Protein AF-A0A2E5ER77-F1 (afdb_monomer_lite)

pLDDT: mean 86.78, std 16.39, range [33.0, 98.88]

Foldseek 3Di:
DDDDDPDDPPPPPPPPDFDDLQNLLVLLQVQLVVLVVQQFFEDPDFDDFDPQPTDDHSPYAFFLSSNQRSCCRSPVDRLLVQLQVVCQVVVVQQDCVPVDPHGDSRPQSRALSSVVSSQVVLVFFDDDDPDQVVAHRQKKWWFQDPPRGIHIWTFHPDADPVRHTWTWGDDGGTTDTGDCPPVGGIDTIGGDGPDSPPCPPPPQWPFDKDFQPPDPLVSALLSVCCVPVVGSVCSVQQCVQCCVPPVDRVDGDGGDMTTDTD

Radius of gyration: 23.46 Å; chains: 1; bounding box: 65×62×74 Å

Sequence (262 aa):
MHHTQSVCLCLLLLFSTRMSAVDVGQKIVDAAKTQIGKTTSYDSSYRSLSYPNGDPPIEVGVCTDVVVRALRKGMSIDLQKQVHEDMKQNFSVYPPNWGLSRPDKNIDHRRVPNLKAYFERKGYRLNINTNVASFLPGDIVTCTVARKLPHIMIVSDRKTDKGVPLIIHNIGFGTEEEDRLYWFPLTGHYRLSDTPERVAPPSNNAVRIYQVGSRNDGGTLSGIAKLFYGKSSQWRRIHEANRDLIPNPDVIRKGMTLTIPD

Secondary structure (DSSP, 8-state):
-----------------PPPHHHHHHHHHHHHHTTTTT--EE--------TTT----TTEE-HHHHHHHHHHHHH---HHHHHHHHHHHHGGGS--TT--SS--TTTGGG-HHHHHHHHHHTT-EE---S-GGG--TT-EEEEEEGGGEEEEEEEEEEE-TTSPEEEEEESSSSEEEES-TTTS-EEEEE---SS-----S--S---EEEETTSSSSTTSHHHHHHHHHS-GGGHHHHHHHTTTT-SSTT---TT-EEEE--

Structure (mmCIF, N/CA/C/O backbone):
data_AF-A0A2E5ER77-F1
#
_entry.id   AF-A0A2E5ER77-F1
#
loop_
_atom_site.group_PDB
_atom_site.id
_atom_site.type_symbol
_atom_site.label_atom_id
_atom_site.label_alt_id
_atom_site.label_comp_id
_atom_site.label_asym_id
_atom_site.label_entity_id
_atom_site.label_seq_id
_atom_site.pdbx_PDB_ins_code
_atom_site.Cartn_x
_atom_site.Cartn_y
_atom_site.Cartn_z
_atom_site.occupancy
_atom_site.B_iso_or_equiv
_atom_site.auth_seq_id
_atom_site.auth_comp_id
_atom_site.auth_asym_id
_atom_site.auth_atom_id
_atom_site.pdbx_PDB_model_num
ATOM 1 N N . MET A 1 1 ? 21.829 -44.571 53.881 1.00 42.09 1 MET A N 1
ATOM 2 C CA . MET A 1 1 ? 21.702 -43.112 53.676 1.00 42.09 1 MET A CA 1
ATOM 3 C C . MET A 1 1 ? 21.416 -42.885 52.197 1.00 42.09 1 MET A C 1
ATOM 5 O O . MET A 1 1 ? 22.342 -42.912 51.403 1.00 42.09 1 MET A O 1
ATOM 9 N N . HIS A 1 2 ? 20.143 -42.785 51.808 1.00 40.19 2 HIS A N 1
ATOM 10 C CA . HIS A 1 2 ? 19.744 -42.540 50.418 1.00 40.19 2 HIS A CA 1
ATOM 11 C C . HIS A 1 2 ? 19.219 -41.108 50.310 1.00 40.19 2 HIS A C 1
ATOM 13 O O . HIS A 1 2 ? 18.188 -40.781 50.891 1.00 40.19 2 HIS A O 1
ATOM 19 N N . HIS A 1 3 ? 19.963 -40.247 49.615 1.00 46.97 3 HIS A N 1
ATOM 20 C CA . HIS A 1 3 ? 19.535 -38.892 49.283 1.00 46.97 3 HIS A CA 1
ATOM 21 C C . HIS A 1 3 ? 18.638 -38.930 48.044 1.00 46.97 3 HIS A C 1
ATOM 23 O O . HIS A 1 3 ? 19.114 -39.126 46.929 1.00 46.97 3 HIS A O 1
ATOM 29 N N . THR A 1 4 ? 17.340 -38.715 48.231 1.00 53.19 4 THR A N 1
ATOM 30 C CA . THR A 1 4 ? 16.411 -38.358 47.155 1.00 53.19 4 THR A CA 1
ATOM 31 C C . THR A 1 4 ? 16.559 -36.869 46.853 1.00 53.19 4 THR A C 1
ATOM 33 O O . THR A 1 4 ? 16.156 -36.028 47.655 1.00 53.19 4 THR A O 1
ATOM 36 N N . GLN A 1 5 ? 17.164 -36.531 45.713 1.00 48.81 5 GLN A N 1
ATOM 37 C CA . GLN A 1 5 ? 17.156 -35.166 45.188 1.00 48.81 5 GLN A CA 1
ATOM 38 C C . GLN A 1 5 ? 15.791 -34.887 44.544 1.00 48.81 5 GLN A C 1
ATOM 40 O O . GLN A 1 5 ? 15.464 -35.449 43.501 1.00 48.81 5 GLN A O 1
ATOM 45 N N . SER A 1 6 ? 14.992 -34.020 45.167 1.00 52.44 6 SER A N 1
ATOM 46 C CA . SER A 1 6 ? 13.810 -33.429 44.533 1.00 52.44 6 SER A CA 1
ATOM 47 C C . SER A 1 6 ? 14.258 -32.433 43.467 1.00 52.44 6 SER A C 1
ATOM 49 O O . SER A 1 6 ? 14.686 -31.324 43.781 1.00 52.44 6 SER A O 1
ATOM 51 N N . VAL A 1 7 ? 14.148 -32.821 42.198 1.00 52.47 7 VAL A N 1
ATOM 52 C CA . VAL A 1 7 ? 14.255 -31.898 41.065 1.00 52.47 7 VAL A CA 1
ATOM 53 C C . VAL A 1 7 ? 12.960 -31.088 41.008 1.00 52.47 7 VAL A C 1
ATOM 55 O O . VAL A 1 7 ? 11.911 -31.589 40.608 1.00 52.47 7 VAL A O 1
ATOM 58 N N . CYS A 1 8 ? 13.023 -29.835 41.457 1.00 51.34 8 CYS A N 1
ATOM 59 C CA . CYS A 1 8 ? 11.932 -28.877 41.323 1.00 51.34 8 CYS A CA 1
ATOM 60 C C . CYS A 1 8 ? 11.862 -28.420 39.858 1.00 51.34 8 CYS A C 1
ATOM 62 O O . CYS A 1 8 ? 12.683 -27.625 39.398 1.00 51.34 8 CYS A O 1
ATOM 64 N N . LEU A 1 9 ? 10.917 -28.978 39.101 1.00 48.62 9 LEU A N 1
ATOM 65 C CA . LEU A 1 9 ? 10.649 -28.600 37.718 1.00 48.62 9 LEU A CA 1
ATOM 66 C C . LEU A 1 9 ? 9.905 -27.253 37.704 1.00 48.62 9 LEU A C 1
ATOM 68 O O . LEU A 1 9 ? 8.679 -27.208 37.779 1.00 48.62 9 LEU A O 1
ATOM 72 N N . CYS A 1 10 ? 10.642 -26.144 37.625 1.00 50.41 10 CYS A N 1
ATOM 73 C CA . CYS A 1 10 ? 10.062 -24.830 37.347 1.00 50.41 10 CYS A CA 1
ATOM 74 C C . CYS A 1 10 ? 9.488 -24.815 35.920 1.00 50.41 10 CYS A C 1
ATOM 76 O O . CYS A 1 10 ? 10.226 -24.654 34.947 1.00 50.41 10 CYS A O 1
ATOM 78 N N . LEU A 1 11 ? 8.165 -24.963 35.786 1.00 50.78 11 LEU A N 1
ATOM 79 C CA . LEU A 1 11 ? 7.448 -24.636 34.553 1.00 50.78 11 LEU A CA 1
ATOM 80 C C . LEU A 1 11 ? 7.545 -23.120 34.307 1.00 50.78 11 LEU A C 1
ATOM 82 O O . LEU A 1 11 ? 6.807 -22.329 34.892 1.00 50.78 11 LEU A O 1
ATOM 86 N N . LEU A 1 12 ? 8.451 -22.709 33.421 1.00 52.12 12 LEU A N 1
ATOM 87 C CA . LEU A 1 12 ? 8.444 -21.376 32.823 1.00 52.12 12 LEU A CA 1
ATOM 88 C C . LEU A 1 12 ? 7.257 -21.286 31.853 1.00 52.12 12 LEU A C 1
ATOM 90 O O . LEU A 1 12 ? 7.345 -21.693 30.696 1.00 52.12 12 LEU A O 1
ATOM 94 N N . LEU A 1 13 ? 6.129 -20.761 32.334 1.00 52.31 13 LEU A N 1
ATOM 95 C CA . LEU A 1 13 ? 5.027 -20.319 31.483 1.00 52.31 13 LEU A CA 1
ATOM 96 C C . LEU A 1 13 ? 5.506 -19.110 30.667 1.00 52.31 13 LEU A C 1
ATOM 98 O O . LEU A 1 13 ? 5.494 -17.976 31.143 1.00 52.31 13 LEU A O 1
ATOM 102 N N . LEU A 1 14 ? 5.951 -19.354 29.433 1.00 51.41 14 LEU A N 1
ATOM 103 C CA . LEU A 1 14 ? 6.178 -18.304 28.443 1.00 51.41 14 LEU A CA 1
ATOM 104 C C . LEU A 1 14 ? 4.822 -17.674 28.094 1.00 51.41 14 LEU A C 1
ATOM 106 O O . LEU A 1 14 ? 4.101 -18.158 27.222 1.00 51.41 14 LEU A O 1
ATOM 110 N N . PHE A 1 15 ? 4.464 -16.590 28.784 1.00 51.81 15 PHE A N 1
ATOM 111 C CA . PHE A 1 15 ? 3.384 -15.707 28.356 1.00 51.81 15 PHE A CA 1
ATOM 112 C C . PHE A 1 15 ? 3.797 -15.055 27.032 1.00 51.81 15 PHE A C 1
ATOM 114 O O . PHE A 1 15 ? 4.504 -14.052 27.005 1.00 51.81 15 PHE A O 1
ATOM 121 N N . SER A 1 16 ? 3.381 -15.650 25.914 1.00 57.69 16 SER A N 1
ATOM 122 C CA . SER A 1 16 ? 3.476 -15.011 24.604 1.00 57.69 16 SER A CA 1
ATOM 123 C C . SER A 1 16 ? 2.441 -13.887 24.559 1.00 57.69 16 SER A C 1
ATOM 125 O O . SER A 1 16 ? 1.250 -14.125 24.347 1.00 57.69 16 SER A O 1
ATOM 127 N N . THR A 1 17 ? 2.875 -12.657 24.832 1.00 58.84 17 THR A N 1
ATOM 128 C CA . THR A 1 17 ? 2.038 -11.470 24.669 1.00 58.84 17 THR A CA 1
ATOM 129 C C . THR A 1 17 ? 1.765 -11.277 23.181 1.00 58.84 17 THR A C 1
ATOM 131 O O . THR A 1 17 ? 2.660 -10.977 22.391 1.00 58.84 17 THR A O 1
ATOM 134 N N . ARG A 1 18 ? 0.511 -11.495 22.769 1.00 61.53 18 ARG A N 1
ATOM 135 C CA . ARG A 1 18 ? 0.078 -11.143 21.416 1.00 61.53 18 ARG A CA 1
ATOM 136 C C . ARG A 1 18 ? 0.040 -9.625 21.307 1.00 61.53 18 ARG A C 1
ATOM 138 O O . ARG A 1 18 ? -0.628 -8.965 22.096 1.00 61.53 18 ARG A O 1
ATOM 145 N N . MET A 1 19 ? 0.761 -9.104 20.326 1.00 62.72 19 MET A N 1
ATOM 146 C CA . MET A 1 19 ? 0.739 -7.694 19.964 1.00 62.72 19 MET A CA 1
ATOM 147 C C . MET A 1 19 ? -0.672 -7.312 19.501 1.00 62.72 19 MET A C 1
ATOM 149 O O . MET A 1 19 ? -1.285 -8.054 18.724 1.00 62.72 19 MET A O 1
ATOM 153 N N . SER A 1 20 ? -1.210 -6.187 19.974 1.00 72.44 20 SER A N 1
ATOM 154 C CA . SER A 1 20 ? -2.518 -5.731 19.502 1.00 72.44 20 SER A CA 1
ATOM 155 C C . SER A 1 20 ? -2.414 -5.189 18.070 1.00 72.44 20 SER A C 1
ATOM 157 O O . SER A 1 20 ? -1.343 -4.789 17.613 1.00 72.44 20 SER A O 1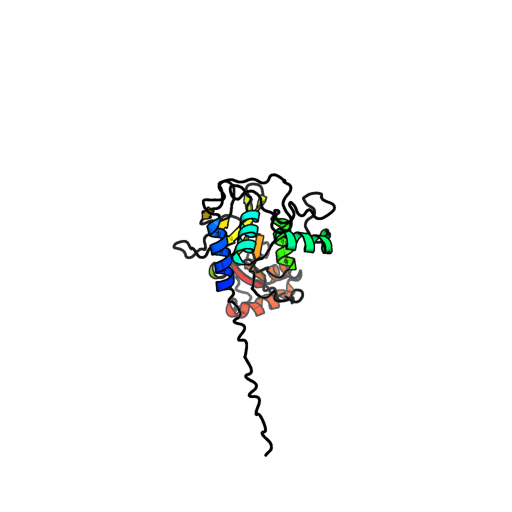
ATOM 159 N N . ALA A 1 21 ? -3.535 -5.134 17.342 1.00 68.12 21 ALA A N 1
ATOM 160 C CA . ALA A 1 21 ? -3.560 -4.543 16.000 1.00 68.12 21 ALA A CA 1
ATOM 161 C C . ALA A 1 21 ? -3.134 -3.061 15.995 1.00 68.12 21 ALA A C 1
ATOM 163 O O . ALA A 1 21 ? -2.583 -2.585 15.006 1.00 68.12 21 ALA A O 1
ATOM 164 N N . VAL A 1 22 ? -3.355 -2.347 17.106 1.00 73.44 22 VAL A N 1
ATOM 165 C CA . VAL A 1 22 ? -2.922 -0.953 17.281 1.00 73.44 22 VAL A CA 1
ATOM 166 C C . VAL A 1 22 ? -1.398 -0.873 17.365 1.00 73.44 22 VAL A C 1
ATOM 168 O O . VAL A 1 22 ? -0.794 -0.044 16.691 1.00 73.44 22 VAL A O 1
ATOM 171 N N . ASP A 1 23 ? -0.770 -1.779 18.113 1.00 83.31 23 ASP A N 1
ATOM 172 C CA . ASP A 1 23 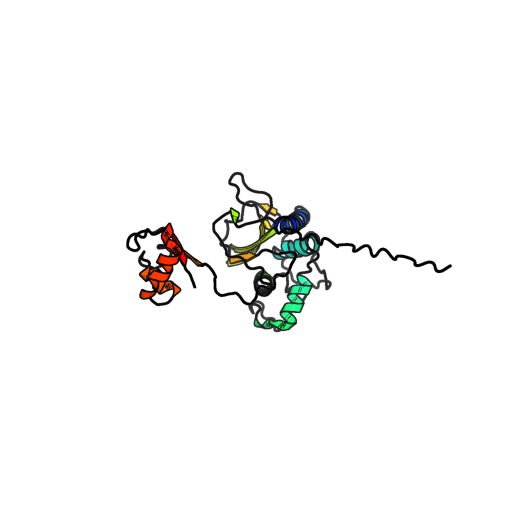? 0.688 -1.807 18.266 1.00 83.31 23 ASP A CA 1
ATOM 173 C C . ASP A 1 23 ? 1.395 -2.212 16.958 1.00 83.31 23 ASP A C 1
ATOM 175 O O . ASP A 1 23 ? 2.446 -1.669 16.613 1.00 83.31 23 ASP A O 1
ATOM 179 N N . VAL A 1 24 ? 0.803 -3.139 16.193 1.00 88.06 24 VAL A N 1
ATOM 180 C CA . VAL A 1 24 ? 1.250 -3.488 14.831 1.00 88.06 24 VAL A CA 1
ATOM 181 C C . VAL A 1 24 ? 1.160 -2.279 13.907 1.00 88.06 24 VAL A C 1
ATOM 183 O O . VAL A 1 24 ? 2.130 -1.928 13.232 1.00 88.06 24 VAL A O 1
ATOM 186 N N . GLY A 1 25 ? 0.001 -1.623 13.904 1.00 94.00 25 GLY A N 1
ATOM 187 C CA . GLY A 1 25 ? -0.256 -0.442 13.096 1.00 94.00 25 GLY A CA 1
ATOM 188 C C . GLY A 1 25 ? 0.742 0.681 13.363 1.00 94.00 25 GLY A C 1
ATOM 189 O O . GLY A 1 25 ? 1.305 1.250 12.425 1.00 94.00 25 GLY A O 1
ATOM 190 N N . GLN A 1 26 ? 1.043 0.939 14.637 1.00 96.06 26 GLN A N 1
ATOM 191 C CA . GLN A 1 26 ? 1.976 1.992 15.027 1.00 96.06 26 GLN A CA 1
ATOM 192 C C . GLN A 1 26 ? 3.389 1.751 14.480 1.00 96.06 26 GLN A C 1
ATOM 194 O O . GLN A 1 26 ? 3.992 2.670 13.930 1.00 96.06 26 GLN A O 1
ATOM 199 N N . LYS A 1 27 ? 3.898 0.510 14.515 1.00 96.62 27 LYS A N 1
ATOM 200 C CA . LYS A 1 27 ? 5.214 0.181 13.933 1.00 96.62 27 LYS A CA 1
ATOM 201 C C . LYS A 1 27 ? 5.287 0.497 12.440 1.00 96.62 27 LYS A C 1
ATOM 203 O O . LYS A 1 27 ? 6.321 0.962 11.956 1.00 96.62 27 LYS A O 1
ATOM 208 N N . ILE A 1 28 ? 4.203 0.237 11.705 1.00 98.25 28 ILE A N 1
ATOM 209 C CA . ILE A 1 28 ? 4.108 0.535 10.271 1.00 98.25 28 ILE A CA 1
ATOM 210 C C . ILE A 1 28 ? 4.141 2.051 10.053 1.00 98.25 28 ILE A C 1
ATOM 212 O O . ILE A 1 28 ? 4.900 2.525 9.206 1.00 98.25 28 ILE A O 1
ATOM 216 N N . VAL A 1 29 ? 3.364 2.810 10.830 1.00 98.69 29 VAL A N 1
ATOM 217 C CA . VAL A 1 29 ? 3.310 4.277 10.744 1.00 98.69 29 VAL A CA 1
ATOM 218 C C . VAL A 1 29 ? 4.657 4.908 11.075 1.00 98.69 29 VAL A C 1
ATOM 220 O O . VAL A 1 29 ? 5.165 5.704 10.286 1.00 98.69 29 VAL A O 1
ATOM 223 N N . ASP A 1 30 ? 5.279 4.519 12.185 1.00 98.62 30 ASP A N 1
ATOM 224 C CA . ASP A 1 30 ? 6.579 5.048 12.602 1.00 98.62 30 ASP A CA 1
ATOM 225 C C . ASP A 1 30 ? 7.648 4.772 11.539 1.00 98.62 30 ASP A C 1
ATOM 227 O O . ASP A 1 30 ? 8.430 5.653 11.166 1.00 98.62 30 ASP A O 1
ATOM 231 N N . ALA A 1 31 ? 7.650 3.560 10.976 1.00 98.62 31 ALA A N 1
ATOM 232 C CA . ALA A 1 31 ? 8.536 3.201 9.879 1.00 98.62 31 ALA A CA 1
ATOM 233 C C . ALA A 1 31 ? 8.273 4.040 8.617 1.00 98.62 31 ALA A C 1
ATOM 235 O O . ALA A 1 31 ? 9.231 4.529 8.004 1.00 98.62 31 ALA A O 1
ATOM 236 N N . ALA A 1 32 ? 7.006 4.247 8.250 1.00 98.75 32 ALA A N 1
ATOM 237 C CA . ALA A 1 32 ? 6.606 5.070 7.113 1.00 98.75 32 ALA A CA 1
ATOM 238 C C . ALA A 1 32 ? 7.078 6.522 7.267 1.00 98.75 32 ALA A C 1
ATOM 240 O O . ALA A 1 32 ? 7.724 7.054 6.362 1.00 98.75 32 ALA A O 1
ATOM 241 N N . LYS A 1 33 ? 6.863 7.125 8.443 1.00 98.81 33 LYS A N 1
ATOM 242 C CA . LYS A 1 33 ? 7.288 8.497 8.759 1.00 98.81 33 LYS A CA 1
ATOM 243 C C . LYS A 1 33 ? 8.790 8.707 8.608 1.00 98.81 33 LYS A C 1
ATOM 245 O O . LYS A 1 33 ? 9.216 9.786 8.215 1.00 98.81 33 LYS A O 1
ATOM 250 N N . THR A 1 34 ? 9.613 7.678 8.828 1.00 98.62 34 THR A N 1
ATOM 251 C CA . THR A 1 34 ? 11.075 7.813 8.672 1.00 98.62 34 THR A CA 1
ATOM 252 C C . THR A 1 34 ? 11.552 8.052 7.236 1.00 98.62 34 THR A C 1
ATOM 254 O O . THR A 1 34 ? 12.742 8.306 7.033 1.00 98.62 34 THR A O 1
ATOM 257 N N . GLN A 1 35 ? 10.650 7.954 6.255 1.00 98.62 35 GLN A N 1
ATOM 258 C CA . GLN A 1 35 ? 10.904 8.250 4.846 1.00 98.62 35 GLN A CA 1
ATOM 259 C C . GLN A 1 35 ? 10.614 9.717 4.489 1.00 98.62 35 GLN A C 1
ATOM 261 O O . GLN A 1 35 ? 11.118 10.192 3.471 1.00 98.62 35 GLN A O 1
ATOM 266 N N . ILE A 1 36 ? 9.837 10.434 5.311 1.00 98.62 36 ILE A N 1
ATOM 267 C CA . ILE A 1 36 ? 9.517 11.854 5.108 1.00 98.62 36 ILE A CA 1
ATOM 268 C C . ILE A 1 36 ? 10.812 12.668 5.187 1.00 98.62 36 ILE A C 1
ATOM 270 O O . ILE A 1 36 ? 11.623 12.481 6.095 1.00 98.62 36 ILE A O 1
ATOM 274 N N . GLY A 1 37 ? 11.039 13.528 4.193 1.00 98.19 37 GLY A N 1
ATOM 275 C CA . GLY A 1 37 ? 12.274 14.309 4.053 1.00 98.19 37 GLY A CA 1
ATOM 276 C C . GLY A 1 37 ? 13.500 13.512 3.588 1.00 98.19 37 GLY A C 1
ATOM 277 O O . GLY A 1 37 ? 14.541 14.113 3.341 1.00 98.19 37 GLY A O 1
ATOM 278 N N . LYS A 1 38 ? 13.396 12.182 3.435 1.00 98.50 38 LYS A N 1
ATOM 279 C CA . LYS A 1 38 ? 14.452 11.348 2.836 1.00 98.50 38 LYS A CA 1
ATOM 280 C C . LYS A 1 38 ? 14.121 10.972 1.407 1.00 98.50 38 LYS A C 1
ATOM 282 O O . LYS A 1 38 ? 14.930 11.213 0.528 1.00 98.50 38 LYS A O 1
ATOM 287 N N . THR A 1 39 ? 12.934 10.419 1.172 1.00 98.50 39 THR A N 1
ATOM 288 C CA . THR A 1 39 ? 12.416 10.215 -0.181 1.00 98.50 39 THR A CA 1
ATOM 289 C C . THR A 1 39 ? 11.830 11.530 -0.661 1.00 98.50 39 THR A C 1
ATOM 291 O O . THR A 1 39 ? 10.798 11.962 -0.155 1.00 98.50 39 THR A O 1
ATOM 294 N N . THR A 1 40 ? 12.494 12.166 -1.619 1.00 98.06 40 THR A N 1
ATOM 295 C CA . THR A 1 40 ? 12.209 13.541 -2.059 1.00 98.06 40 THR A CA 1
ATOM 296 C C . THR A 1 40 ? 11.753 13.620 -3.512 1.00 98.06 40 THR A C 1
ATOM 298 O O . THR A 1 40 ? 11.432 14.697 -4.004 1.00 98.06 40 THR A O 1
ATOM 301 N N . SER A 1 41 ? 11.715 12.493 -4.226 1.00 96.50 41 SER A N 1
ATOM 302 C CA . SER A 1 41 ? 11.315 12.464 -5.632 1.00 96.50 41 SER A CA 1
ATOM 303 C C . SER A 1 41 ? 10.600 11.174 -6.021 1.00 96.50 41 SER A C 1
ATOM 305 O O . SER A 1 41 ? 10.709 10.136 -5.356 1.00 96.50 41 SER A O 1
ATOM 307 N N . TYR A 1 42 ? 9.845 11.256 -7.116 1.00 97.00 42 TYR A N 1
ATOM 308 C CA . TYR A 1 42 ? 9.132 10.127 -7.693 1.00 97.00 42 TYR A CA 1
ATOM 309 C C . TYR A 1 42 ? 9.920 9.491 -8.841 1.00 97.00 42 TYR A C 1
ATOM 311 O O . TYR A 1 42 ? 10.193 10.142 -9.847 1.00 97.00 42 TYR A O 1
ATOM 319 N N . ASP A 1 43 ? 10.230 8.198 -8.721 1.00 96.88 43 ASP A N 1
ATOM 320 C CA . ASP A 1 43 ? 10.974 7.453 -9.742 1.00 96.88 43 ASP A CA 1
ATOM 321 C C . ASP A 1 43 ? 10.395 6.048 -9.961 1.00 96.88 43 ASP A C 1
ATOM 323 O O . ASP A 1 43 ? 10.612 5.110 -9.184 1.00 96.88 43 ASP A O 1
ATOM 327 N N . SER A 1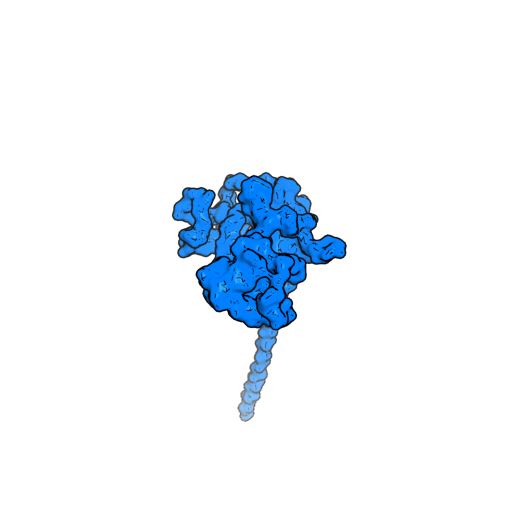 44 ? 9.662 5.908 -11.067 1.00 93.25 44 SER A N 1
ATOM 328 C CA . SER A 1 44 ? 9.040 4.652 -11.505 1.00 93.25 44 SER A CA 1
ATOM 329 C C . SER A 1 44 ? 9.906 3.834 -12.467 1.00 93.25 44 SER A C 1
ATOM 331 O O . SER A 1 44 ? 9.455 2.798 -12.959 1.00 93.25 44 SER A O 1
ATOM 333 N N . SER A 1 45 ? 11.143 4.265 -12.740 1.00 95.94 45 SER A N 1
ATOM 334 C CA . SER A 1 45 ? 12.027 3.557 -13.662 1.00 95.94 45 SER A CA 1
ATOM 335 C C . SER A 1 45 ? 12.339 2.143 -13.171 1.00 95.94 45 SER A C 1
ATOM 337 O O . SER A 1 45 ? 12.564 1.873 -11.980 1.00 95.94 45 SER A O 1
ATOM 339 N N . TYR A 1 46 ? 12.359 1.222 -14.130 1.00 96.44 46 TYR A N 1
ATOM 340 C CA . TYR A 1 46 ? 12.807 -0.140 -13.904 1.00 96.44 46 TYR A CA 1
ATOM 341 C C . TYR A 1 46 ? 14.310 -0.156 -13.604 1.00 96.44 46 TYR A C 1
ATOM 343 O O . TYR A 1 46 ? 15.088 0.546 -14.249 1.00 96.44 46 TYR A O 1
ATOM 351 N N . ARG A 1 47 ? 14.726 -0.986 -12.645 1.00 96.69 47 ARG A N 1
ATOM 352 C CA . ARG A 1 47 ? 16.134 -1.206 -12.299 1.00 96.69 47 ARG A CA 1
ATOM 353 C C . ARG A 1 47 ? 16.335 -2.596 -11.724 1.00 96.69 47 ARG A C 1
ATOM 355 O O . ARG A 1 47 ? 15.416 -3.146 -11.124 1.00 96.69 47 ARG A O 1
ATOM 362 N N . SER A 1 48 ? 17.545 -3.132 -11.863 1.00 97.81 48 SER A N 1
ATOM 363 C CA . SER A 1 48 ? 17.934 -4.329 -11.121 1.00 97.81 48 SER A CA 1
ATOM 364 C C . SER A 1 48 ? 18.021 -3.994 -9.636 1.00 97.81 48 SER A C 1
ATOM 366 O O . SER A 1 48 ? 18.633 -2.995 -9.261 1.00 97.81 48 SER A O 1
ATOM 368 N N . LEU A 1 49 ? 17.427 -4.836 -8.800 1.00 97.62 49 LEU A N 1
ATOM 369 C CA . LEU A 1 49 ? 17.468 -4.717 -7.350 1.00 97.62 49 LEU A CA 1
ATOM 370 C C . LEU A 1 49 ? 18.162 -5.939 -6.751 1.00 97.62 49 LEU A C 1
ATOM 372 O O . LEU A 1 49 ? 18.079 -7.050 -7.284 1.00 97.62 49 LEU A O 1
ATOM 376 N N . SER A 1 50 ? 18.807 -5.740 -5.603 1.00 98.00 50 SER A N 1
ATOM 377 C CA . SER A 1 50 ? 19.203 -6.849 -4.733 1.00 98.00 50 SER A CA 1
ATOM 378 C C . SER A 1 50 ? 17.985 -7.708 -4.390 1.00 98.00 50 SER A C 1
ATOM 380 O O . SER A 1 50 ? 16.847 -7.242 -4.444 1.00 98.00 50 SER A O 1
ATOM 382 N N . TYR A 1 51 ? 18.207 -8.977 -4.062 1.00 97.06 51 TYR A N 1
ATOM 383 C CA . TYR A 1 51 ? 17.128 -9.872 -3.658 1.00 97.06 51 TYR A CA 1
ATOM 384 C C . TYR A 1 51 ? 17.637 -10.911 -2.653 1.00 97.06 51 TYR A C 1
ATOM 386 O O . TYR A 1 51 ? 18.603 -11.608 -2.979 1.00 97.06 51 TYR A O 1
ATOM 394 N N . PRO A 1 52 ? 16.980 -11.089 -1.491 1.00 97.69 52 PRO A N 1
ATOM 395 C CA . PRO A 1 52 ? 15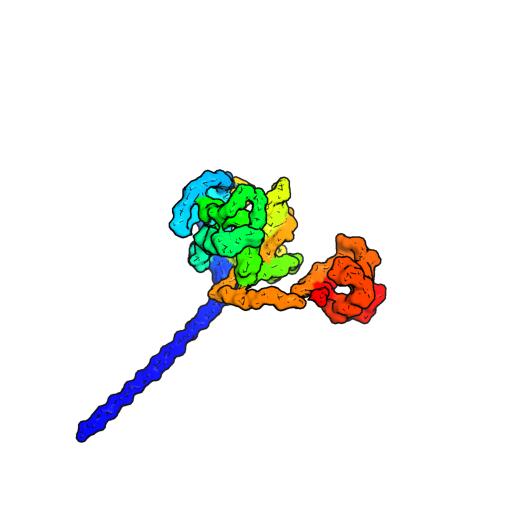.850 -10.299 -0.976 1.00 97.69 52 PRO A CA 1
ATOM 396 C C . PRO A 1 52 ? 16.272 -8.885 -0.525 1.00 97.69 52 PRO A C 1
ATOM 398 O O . PRO A 1 52 ? 17.450 -8.535 -0.599 1.00 97.69 52 PRO A O 1
ATOM 401 N N . ASN A 1 53 ? 15.319 -8.097 -0.018 1.00 96.38 53 ASN A N 1
ATOM 402 C CA . ASN A 1 53 ? 15.536 -6.767 0.571 1.00 96.38 53 ASN A CA 1
ATOM 403 C C . ASN A 1 53 ? 16.109 -5.693 -0.372 1.00 96.38 53 ASN A C 1
ATOM 405 O O . ASN A 1 53 ? 16.774 -4.762 0.079 1.00 96.38 53 ASN A O 1
ATOM 409 N N . GLY A 1 54 ? 15.867 -5.803 -1.674 1.00 97.62 54 GLY A N 1
ATOM 410 C CA . GLY A 1 54 ? 16.189 -4.742 -2.617 1.00 97.62 54 GLY A CA 1
ATOM 411 C C . GLY A 1 54 ? 15.229 -3.563 -2.507 1.00 97.62 54 GLY A C 1
ATOM 412 O O . GLY A 1 54 ? 14.014 -3.750 -2.468 1.00 97.62 54 GLY A O 1
ATOM 413 N N . ASP A 1 55 ? 15.789 -2.357 -2.534 1.00 97.12 55 ASP A N 1
ATOM 414 C CA . ASP A 1 55 ? 15.068 -1.092 -2.658 1.00 97.12 55 ASP A CA 1
ATOM 415 C C . ASP A 1 55 ? 15.785 -0.190 -3.674 1.00 97.12 55 ASP A C 1
ATOM 417 O O . ASP A 1 55 ? 17.010 -0.272 -3.823 1.00 97.12 55 ASP A O 1
ATOM 421 N N . PRO A 1 56 ? 15.065 0.723 -4.347 1.00 97.25 56 PRO A N 1
ATOM 422 C CA . PRO A 1 56 ? 15.691 1.903 -4.932 1.00 97.25 56 PRO A CA 1
ATOM 423 C C . PRO A 1 56 ? 16.426 2.731 -3.855 1.00 97.25 56 PRO A C 1
ATOM 425 O O . PRO A 1 56 ? 16.075 2.620 -2.673 1.00 97.25 56 PRO A O 1
ATOM 428 N N . PRO A 1 57 ? 17.369 3.615 -4.245 1.00 97.94 57 PRO A N 1
ATOM 429 C CA . PRO A 1 57 ? 17.963 4.607 -3.344 1.00 97.94 57 PRO A CA 1
ATOM 430 C C . PRO A 1 57 ? 16.898 5.338 -2.520 1.00 97.94 57 PRO A C 1
ATOM 432 O O . PRO A 1 57 ? 15.786 5.562 -3.006 1.00 97.94 57 PRO A O 1
ATOM 435 N N . ILE A 1 58 ? 17.206 5.677 -1.267 1.00 97.81 58 ILE A N 1
ATOM 436 C CA . ILE A 1 58 ? 16.212 6.207 -0.320 1.00 97.81 58 ILE A CA 1
ATOM 437 C C . ILE A 1 58 ? 15.630 7.553 -0.774 1.00 97.81 58 ILE A C 1
ATOM 439 O O . ILE A 1 58 ? 14.484 7.862 -0.455 1.00 97.81 58 ILE A O 1
ATOM 443 N N . GLU A 1 59 ? 16.382 8.304 -1.573 1.00 98.25 59 GLU A N 1
ATOM 444 C CA . GLU A 1 59 ? 16.038 9.613 -2.128 1.00 98.25 59 GLU A CA 1
ATOM 445 C C . GLU A 1 59 ? 14.892 9.547 -3.145 1.00 98.25 59 GLU A C 1
ATOM 447 O O . GLU A 1 59 ? 14.188 10.535 -3.373 1.00 98.25 59 GLU A O 1
ATOM 452 N N . VAL A 1 60 ? 14.667 8.367 -3.726 1.00 97.94 60 VAL A N 1
ATOM 453 C CA . VAL A 1 60 ? 13.677 8.143 -4.779 1.00 97.94 60 VAL A CA 1
ATOM 454 C C . VAL A 1 60 ? 12.703 7.026 -4.403 1.00 97.94 60 VAL A C 1
ATOM 456 O O . VAL A 1 60 ? 12.975 6.167 -3.556 1.00 97.94 60 VAL A O 1
ATOM 459 N N . GLY A 1 61 ? 11.543 7.009 -5.047 1.00 97.31 61 GLY A N 1
ATOM 460 C CA . GLY A 1 61 ? 10.613 5.888 -4.960 1.00 97.31 61 GLY A CA 1
ATOM 461 C C . GLY A 1 61 ? 9.242 6.219 -5.519 1.00 97.31 61 GLY A C 1
ATOM 462 O O . GLY A 1 61 ? 8.964 7.349 -5.899 1.00 97.31 61 GLY A O 1
ATOM 463 N N . VAL A 1 62 ? 8.374 5.221 -5.563 1.00 98.19 62 VAL A N 1
ATOM 464 C CA . VAL A 1 62 ? 6.949 5.375 -5.867 1.00 98.19 62 VAL A CA 1
ATOM 465 C C . VAL A 1 62 ? 6.106 5.080 -4.626 1.00 98.19 62 VAL A C 1
ATOM 467 O O . VAL A 1 62 ? 6.621 4.681 -3.581 1.00 98.19 62 VAL A O 1
ATOM 470 N N . CYS A 1 63 ? 4.786 5.217 -4.738 1.00 98.44 63 CYS A N 1
ATOM 471 C CA . CYS A 1 63 ? 3.851 4.971 -3.639 1.00 98.44 63 CYS A CA 1
ATOM 472 C C . CYS A 1 63 ? 3.982 3.584 -2.991 1.00 98.44 63 CYS A C 1
ATOM 474 O O . CYS A 1 63 ? 3.898 3.466 -1.772 1.00 98.44 63 CYS A O 1
ATOM 476 N N . THR A 1 64 ? 4.246 2.534 -3.773 1.00 98.75 64 THR A N 1
ATOM 477 C CA . THR A 1 64 ? 4.467 1.184 -3.233 1.00 98.75 64 THR A CA 1
ATOM 478 C C . THR A 1 64 ? 5.766 1.069 -2.446 1.00 98.75 64 THR A C 1
ATOM 480 O O . THR A 1 64 ? 5.802 0.313 -1.482 1.00 98.75 64 THR A O 1
ATOM 483 N N . ASP A 1 65 ? 6.816 1.814 -2.808 1.00 98.75 65 ASP A N 1
ATOM 484 C CA . ASP A 1 65 ? 8.104 1.751 -2.102 1.00 98.75 65 ASP A CA 1
ATOM 485 C C . ASP A 1 65 ? 7.959 2.268 -0.665 1.00 98.75 65 ASP A C 1
ATOM 487 O O . ASP A 1 65 ? 8.594 1.736 0.245 1.00 98.75 65 ASP A O 1
ATOM 491 N N . VAL A 1 66 ? 7.040 3.220 -0.438 1.00 98.81 66 VAL A N 1
ATOM 492 C CA . VAL A 1 66 ? 6.674 3.685 0.909 1.00 98.81 66 VAL A CA 1
ATOM 493 C C . VAL A 1 66 ? 6.154 2.531 1.763 1.00 98.81 66 VAL A C 1
ATOM 495 O O . VAL A 1 66 ? 6.637 2.324 2.876 1.00 98.81 66 VAL A O 1
ATOM 498 N N . VAL A 1 67 ? 5.227 1.738 1.221 1.00 98.88 67 VAL A N 1
ATOM 499 C CA . VAL A 1 67 ? 4.664 0.552 1.887 1.00 98.88 67 VAL A CA 1
ATOM 500 C C . VAL A 1 67 ? 5.723 -0.526 2.092 1.00 98.88 67 VAL A C 1
ATOM 502 O O . VAL A 1 67 ? 5.841 -1.075 3.183 1.00 98.88 67 VAL A O 1
ATOM 505 N N . VAL A 1 68 ? 6.524 -0.810 1.067 1.00 98.75 68 VAL A N 1
ATOM 506 C CA . VAL A 1 68 ? 7.568 -1.844 1.097 1.00 98.75 68 VAL A CA 1
ATOM 507 C C . VAL A 1 68 ? 8.594 -1.551 2.189 1.00 98.75 68 VAL A C 1
ATOM 509 O O . VAL A 1 68 ? 8.854 -2.411 3.030 1.00 98.75 68 VAL A O 1
ATOM 512 N N . ARG A 1 69 ? 9.119 -0.322 2.239 1.00 98.81 69 ARG A N 1
ATOM 513 C CA . ARG A 1 69 ? 10.083 0.107 3.260 1.00 98.81 69 ARG A CA 1
ATOM 514 C C . ARG A 1 69 ? 9.457 0.142 4.656 1.00 98.81 69 ARG A C 1
ATOM 516 O O . ARG A 1 69 ? 10.105 -0.281 5.614 1.00 98.81 69 ARG A O 1
ATOM 523 N N . ALA A 1 70 ? 8.205 0.593 4.779 1.00 98.69 70 ALA A N 1
ATOM 524 C CA . ALA A 1 70 ? 7.495 0.632 6.058 1.00 98.69 70 ALA A CA 1
ATOM 525 C C . ALA A 1 70 ? 7.285 -0.773 6.639 1.00 98.69 70 ALA A C 1
ATOM 527 O O . ALA A 1 70 ? 7.621 -1.014 7.796 1.00 98.69 70 ALA A O 1
ATOM 528 N N . LEU A 1 71 ? 6.811 -1.725 5.831 1.00 98.00 71 LEU A N 1
ATOM 529 C CA . LEU A 1 71 ? 6.613 -3.105 6.274 1.00 98.00 71 LEU A CA 1
ATOM 530 C C . LEU A 1 71 ? 7.935 -3.824 6.549 1.00 98.00 71 LEU A C 1
ATOM 532 O O . LEU A 1 71 ? 8.038 -4.562 7.530 1.00 98.00 71 LEU A O 1
ATOM 536 N N . ARG A 1 72 ? 8.976 -3.572 5.751 1.00 97.75 72 ARG A N 1
ATOM 537 C CA . ARG A 1 72 ? 10.299 -4.151 6.005 1.00 97.75 72 ARG A CA 1
ATOM 538 C C . ARG A 1 72 ? 10.866 -3.674 7.334 1.00 97.75 72 ARG A C 1
ATOM 540 O O . ARG A 1 72 ? 11.305 -4.489 8.135 1.00 97.75 72 ARG A O 1
ATOM 547 N N . LYS A 1 73 ? 10.835 -2.366 7.588 1.00 97.56 73 LYS A N 1
ATOM 548 C CA . LYS A 1 73 ? 11.415 -1.784 8.801 1.00 97.56 73 LYS A CA 1
ATOM 549 C C . LYS A 1 73 ? 10.551 -2.014 10.044 1.00 97.56 73 LYS A C 1
ATOM 551 O O . LYS A 1 73 ? 11.090 -2.354 11.089 1.00 97.56 73 LYS A O 1
ATOM 556 N N . GLY A 1 74 ? 9.239 -1.809 9.943 1.00 95.31 74 GLY A N 1
ATOM 557 C CA . GLY A 1 74 ? 8.317 -1.891 11.079 1.00 95.31 74 GLY A CA 1
ATOM 558 C C . GLY A 1 74 ? 7.933 -3.322 11.449 1.00 95.31 74 GLY A C 1
ATOM 559 O O . GLY A 1 74 ? 7.760 -3.624 12.626 1.00 95.31 74 GLY A O 1
ATOM 560 N N . MET A 1 75 ? 7.842 -4.211 10.456 1.00 93.38 75 MET A N 1
ATOM 561 C CA . MET A 1 75 ? 7.288 -5.561 10.626 1.00 93.38 75 MET A CA 1
ATOM 562 C C . MET A 1 75 ? 8.258 -6.679 10.242 1.00 93.38 75 MET A C 1
ATOM 564 O O . MET A 1 75 ? 7.904 -7.848 10.350 1.00 93.38 75 MET A O 1
ATOM 568 N N . SER A 1 76 ? 9.469 -6.359 9.770 1.00 94.38 76 SER A N 1
ATOM 569 C CA . SER A 1 76 ? 10.394 -7.357 9.204 1.00 94.38 76 SER A CA 1
ATOM 570 C C . SER A 1 76 ? 9.774 -8.157 8.042 1.00 94.38 76 SER A C 1
ATOM 572 O O . SER A 1 76 ? 10.123 -9.313 7.801 1.00 94.38 76 SER A O 1
ATOM 574 N N . ILE A 1 77 ? 8.846 -7.537 7.300 1.00 95.81 77 ILE A N 1
ATOM 575 C CA . ILE A 1 77 ? 8.163 -8.122 6.140 1.00 95.81 77 ILE A CA 1
ATOM 576 C C . ILE A 1 77 ? 8.808 -7.598 4.857 1.00 95.81 77 ILE A C 1
ATOM 578 O O . ILE A 1 77 ? 8.646 -6.437 4.490 1.00 95.81 77 ILE A O 1
ATOM 582 N N . ASP A 1 78 ? 9.502 -8.473 4.131 1.00 98.00 78 ASP A N 1
ATOM 583 C CA . ASP A 1 78 ? 10.039 -8.146 2.810 1.00 98.00 78 ASP A CA 1
ATOM 584 C C . ASP A 1 78 ? 9.012 -8.434 1.704 1.00 98.00 78 ASP A C 1
ATOM 586 O O . ASP A 1 78 ? 8.918 -9.557 1.197 1.00 98.00 78 ASP A O 1
ATOM 590 N N . LEU A 1 79 ? 8.242 -7.412 1.312 1.00 98.38 79 LEU A N 1
ATOM 591 C CA . LEU A 1 79 ? 7.267 -7.535 0.223 1.00 98.38 79 LEU A CA 1
ATOM 592 C C . LEU A 1 79 ? 7.912 -7.913 -1.115 1.00 98.38 79 LEU A C 1
ATOM 594 O O . LEU A 1 79 ? 7.261 -8.592 -1.907 1.00 98.38 79 LEU A O 1
ATOM 598 N N . GLN A 1 80 ? 9.174 -7.545 -1.368 1.00 98.69 80 GLN A N 1
ATOM 599 C CA . GLN A 1 80 ? 9.871 -7.972 -2.582 1.00 98.69 80 GLN A CA 1
ATOM 600 C C . GLN A 1 80 ? 9.918 -9.499 -2.660 1.00 98.69 80 GLN A C 1
ATOM 602 O O . GLN A 1 80 ? 9.485 -10.087 -3.653 1.00 98.69 80 GLN A O 1
ATOM 607 N N . LYS A 1 81 ? 10.405 -10.146 -1.597 1.00 98.50 81 LYS A N 1
ATOM 608 C CA . LYS A 1 81 ? 10.456 -11.604 -1.498 1.00 98.50 81 LYS A CA 1
ATOM 609 C C . LYS A 1 81 ? 9.065 -12.225 -1.480 1.00 98.50 81 LYS A C 1
ATOM 611 O O . LYS A 1 81 ? 8.805 -13.137 -2.259 1.00 98.50 81 LYS A O 1
ATOM 616 N N . GLN A 1 82 ? 8.183 -11.756 -0.599 1.00 98.25 82 GLN A N 1
ATOM 617 C CA . GLN A 1 82 ? 6.900 -12.421 -0.365 1.00 98.25 82 GLN A CA 1
ATOM 618 C C . GLN A 1 82 ? 5.969 -12.364 -1.581 1.00 98.25 82 GLN A C 1
ATOM 620 O O . GLN A 1 82 ? 5.355 -13.376 -1.915 1.00 98.25 82 GLN A O 1
ATOM 625 N N . VAL A 1 83 ? 5.898 -11.221 -2.271 1.00 98.31 83 VAL A N 1
ATOM 626 C CA . VAL A 1 83 ? 5.096 -11.091 -3.497 1.00 98.31 83 VAL A CA 1
ATOM 627 C C . VAL A 1 83 ? 5.689 -11.958 -4.602 1.00 98.31 83 VAL A C 1
ATOM 629 O O . VAL A 1 83 ? 4.956 -12.710 -5.235 1.00 98.31 83 VAL A O 1
ATOM 632 N N . HIS A 1 84 ? 7.010 -11.912 -4.803 1.00 98.19 84 HIS A N 1
ATOM 633 C CA . HIS A 1 84 ? 7.669 -12.692 -5.851 1.00 98.19 84 HIS A CA 1
ATOM 634 C C . HIS A 1 84 ? 7.471 -14.205 -5.675 1.00 98.19 84 HIS A C 1
ATOM 636 O O . HIS A 1 84 ? 7.130 -14.905 -6.628 1.00 98.19 84 HIS A O 1
ATOM 642 N N . GLU A 1 85 ? 7.644 -14.722 -4.456 1.00 97.50 85 GLU A N 1
ATOM 643 C CA . GLU A 1 85 ? 7.478 -16.154 -4.188 1.00 97.50 85 GLU A CA 1
ATOM 644 C C . GLU A 1 85 ? 6.011 -16.604 -4.252 1.00 97.50 85 GLU A C 1
ATOM 646 O O . GLU A 1 85 ? 5.742 -17.715 -4.711 1.00 97.50 85 GLU A O 1
ATOM 651 N N . ASP A 1 86 ? 5.051 -15.750 -3.873 1.00 96.75 86 ASP A N 1
ATOM 652 C CA . ASP A 1 86 ? 3.628 -16.049 -4.076 1.00 96.75 86 ASP A CA 1
ATOM 653 C C . ASP A 1 86 ? 3.277 -16.087 -5.571 1.00 96.75 86 ASP A C 1
ATOM 655 O O . ASP A 1 86 ? 2.642 -17.036 -6.039 1.00 96.75 86 ASP A O 1
ATOM 659 N N . MET A 1 87 ? 3.777 -15.115 -6.343 1.00 96.38 87 MET A N 1
ATOM 660 C CA . MET A 1 87 ? 3.591 -15.044 -7.792 1.00 96.38 87 MET A CA 1
ATOM 661 C C . MET A 1 87 ? 4.216 -16.237 -8.521 1.00 96.38 87 MET A C 1
ATOM 663 O O . MET A 1 87 ? 3.615 -16.731 -9.469 1.00 96.38 87 MET A O 1
ATOM 667 N N . LYS A 1 88 ? 5.369 -16.762 -8.084 1.00 96.56 88 LYS A N 1
ATOM 668 C CA . LYS A 1 88 ? 5.970 -17.979 -8.673 1.00 96.56 88 LYS A CA 1
ATOM 669 C C . LYS A 1 88 ? 5.044 -19.190 -8.626 1.00 96.56 88 LYS A C 1
ATOM 671 O O . LYS A 1 88 ? 5.102 -20.025 -9.521 1.00 96.56 88 LYS A O 1
ATOM 676 N N . GLN A 1 89 ? 4.196 -19.273 -7.608 1.00 94.19 89 GLN A N 1
ATOM 677 C CA . GLN A 1 89 ? 3.260 -20.380 -7.423 1.00 94.19 89 GLN A CA 1
ATOM 678 C C . GLN A 1 89 ? 1.866 -20.076 -7.994 1.00 94.19 89 GLN A C 1
ATOM 680 O O . GLN A 1 89 ? 1.110 -20.997 -8.281 1.00 94.19 89 GLN A O 1
ATOM 685 N N . ASN A 1 90 ? 1.511 -18.796 -8.151 1.00 93.31 90 ASN A N 1
ATOM 686 C CA . ASN A 1 90 ? 0.134 -18.359 -8.409 1.00 93.31 90 ASN A CA 1
ATOM 687 C C . ASN A 1 90 ? 0.035 -17.283 -9.500 1.00 93.31 90 ASN A C 1
ATOM 689 O O . ASN A 1 90 ? -0.855 -16.437 -9.450 1.00 93.31 90 ASN A O 1
ATOM 693 N N . PHE A 1 91 ? 0.953 -17.284 -10.469 1.00 92.62 91 PHE A N 1
ATOM 694 C CA . PHE A 1 91 ? 1.126 -16.185 -11.424 1.00 92.62 91 PHE A CA 1
ATOM 695 C C . PHE A 1 91 ? -0.169 -15.776 -12.145 1.00 92.62 91 PHE A C 1
ATOM 697 O O . PHE A 1 91 ? -0.430 -14.589 -12.297 1.00 92.62 91 PHE A O 1
ATOM 704 N N . SER A 1 92 ? -1.017 -16.742 -12.512 1.00 90.88 92 SER A N 1
ATOM 705 C CA . SER A 1 92 ? -2.292 -16.505 -13.209 1.00 90.88 92 SER A CA 1
ATOM 706 C C . SER A 1 92 ? -3.344 -15.748 -12.390 1.00 90.88 92 SER A C 1
ATOM 708 O O . SER A 1 92 ? -4.298 -15.229 -12.964 1.00 90.88 92 SER A O 1
ATOM 710 N N . VAL A 1 93 ? -3.197 -15.689 -11.064 1.00 92.00 93 VAL A N 1
ATOM 711 C CA . VAL A 1 93 ? -4.106 -14.951 -10.171 1.00 92.00 93 VAL A CA 1
ATOM 712 C C . VAL A 1 93 ? -3.770 -13.457 -10.157 1.00 92.00 93 VAL A C 1
ATOM 714 O O . VAL A 1 93 ? -4.616 -12.628 -9.822 1.00 92.00 93 VAL A O 1
ATOM 717 N N . TYR A 1 94 ? -2.539 -13.097 -10.520 1.00 93.81 94 TYR A N 1
ATOM 718 C CA . TYR A 1 94 ? -2.098 -11.711 -10.553 1.00 93.81 94 TYR A CA 1
ATOM 719 C C . TYR A 1 94 ? -2.527 -11.033 -11.866 1.00 93.81 94 TYR A C 1
ATOM 721 O O . TYR A 1 94 ? -2.547 -11.678 -12.915 1.00 93.81 94 TYR A O 1
ATOM 729 N N . PRO A 1 95 ? -2.878 -9.733 -11.837 1.00 91.56 95 PRO A N 1
ATOM 730 C CA . PRO A 1 95 ? -3.319 -9.016 -13.032 1.00 91.56 95 PRO A CA 1
ATOM 731 C C . PRO A 1 95 ? -2.317 -9.105 -14.209 1.00 91.56 95 PRO A C 1
ATOM 733 O O . PRO A 1 95 ? -1.124 -8.947 -14.010 1.00 91.56 95 PRO A O 1
ATOM 736 N N . PRO A 1 96 ? -2.741 -9.316 -15.465 1.00 88.69 96 PRO A N 1
ATOM 737 C CA . PRO A 1 96 ? -1.804 -9.508 -16.584 1.00 88.69 96 PRO A CA 1
ATOM 738 C C . PRO A 1 96 ? -1.337 -8.199 -17.257 1.00 88.69 96 PRO A C 1
ATOM 740 O O . PRO A 1 96 ? -0.700 -8.218 -18.309 1.00 88.69 96 PRO A O 1
ATOM 743 N N . ASN A 1 97 ? -1.652 -7.032 -16.692 1.00 83.50 97 ASN A N 1
ATOM 744 C CA . ASN A 1 97 ? -1.594 -5.722 -17.361 1.00 83.50 97 ASN A CA 1
ATOM 745 C C . ASN A 1 97 ? -0.182 -5.137 -17.591 1.00 83.50 97 ASN A C 1
ATOM 747 O O . ASN A 1 97 ? -0.065 -3.978 -17.980 1.00 83.50 97 ASN A O 1
ATOM 751 N N . TRP A 1 98 ? 0.883 -5.912 -17.374 1.00 82.56 98 TRP A N 1
ATOM 752 C CA . TRP A 1 98 ? 2.278 -5.545 -17.678 1.00 82.56 98 TRP A CA 1
ATOM 753 C C . TRP A 1 98 ? 2.967 -6.505 -18.659 1.00 82.56 98 TRP A C 1
ATOM 755 O O . TRP A 1 98 ? 4.171 -6.388 -18.865 1.00 82.56 98 TRP A O 1
ATOM 765 N N . GLY A 1 99 ? 2.230 -7.449 -19.259 1.00 84.69 99 GLY A N 1
ATOM 766 C CA . GLY A 1 99 ? 2.705 -8.234 -20.408 1.00 84.69 99 GLY A CA 1
ATOM 767 C C . GLY A 1 99 ? 3.854 -9.211 -20.129 1.00 84.69 99 GLY A C 1
ATOM 768 O O . GLY A 1 99 ? 4.506 -9.661 -21.067 1.00 84.69 99 GLY A O 1
ATOM 769 N N . LEU A 1 100 ? 4.123 -9.543 -18.863 1.00 88.88 100 LEU A N 1
ATOM 770 C CA . LEU A 1 100 ? 5.136 -10.538 -18.503 1.00 88.88 100 LEU A CA 1
ATOM 771 C C . LEU A 1 100 ? 4.523 -11.940 -18.453 1.00 88.88 100 LEU A C 1
ATOM 773 O O . LEU A 1 100 ? 3.397 -12.117 -17.999 1.00 88.88 100 LEU A O 1
ATOM 777 N N . SER A 1 101 ? 5.298 -12.941 -18.867 1.00 89.06 101 SER A N 1
ATOM 778 C CA . SER A 1 101 ? 4.923 -14.362 -18.806 1.00 89.06 101 SER A CA 1
ATOM 779 C C . SER A 1 101 ? 5.383 -15.067 -17.526 1.00 89.06 101 SER A C 1
ATOM 781 O O . SER A 1 101 ? 5.066 -16.235 -17.317 1.00 89.06 101 SER A O 1
ATOM 783 N N . ARG A 1 102 ? 6.149 -14.374 -16.676 1.00 92.69 102 ARG A N 1
ATOM 784 C CA . ARG A 1 102 ? 6.672 -14.886 -15.406 1.00 92.69 102 ARG A CA 1
ATOM 785 C C . ARG A 1 102 ? 6.895 -13.754 -14.395 1.00 92.69 102 ARG A C 1
ATOM 787 O O . ARG A 1 102 ? 7.015 -12.601 -14.816 1.00 92.69 102 ARG A O 1
ATOM 794 N N . PRO A 1 103 ? 6.994 -14.071 -13.092 1.00 95.69 103 PRO A N 1
ATOM 795 C CA . PRO A 1 103 ? 7.337 -13.096 -12.060 1.00 95.69 103 PRO A CA 1
ATOM 796 C C . PRO A 1 103 ? 8.702 -12.438 -12.299 1.00 95.69 103 PRO A C 1
ATOM 798 O O . PRO A 1 103 ? 9.632 -13.067 -12.817 1.00 95.69 103 PRO A O 1
ATOM 801 N N . ASP A 1 104 ? 8.838 -11.195 -11.849 1.00 97.12 104 ASP A N 1
ATOM 802 C CA . ASP A 1 104 ? 10.063 -10.405 -11.889 1.00 97.12 104 ASP A CA 1
ATOM 803 C C . ASP A 1 104 ? 10.322 -9.711 -10.540 1.00 97.12 104 ASP A C 1
ATOM 805 O O . ASP A 1 104 ? 9.745 -8.673 -10.194 1.00 97.12 104 ASP A O 1
ATOM 809 N N . LYS A 1 105 ? 11.278 -10.271 -9.792 1.00 97.44 105 LYS A N 1
ATOM 810 C CA . LYS A 1 105 ? 11.671 -9.829 -8.446 1.00 97.44 105 LYS A CA 1
ATOM 811 C C . LYS A 1 105 ? 12.099 -8.360 -8.357 1.00 97.44 105 LYS A C 1
ATOM 813 O O . LYS A 1 105 ? 12.095 -7.792 -7.264 1.00 97.44 105 LYS A O 1
ATOM 818 N N . ASN A 1 106 ? 12.464 -7.736 -9.476 1.00 98.19 106 ASN A N 1
ATOM 819 C CA . ASN A 1 106 ? 12.887 -6.339 -9.517 1.00 98.19 106 ASN A CA 1
ATOM 820 C C . ASN A 1 106 ? 11.714 -5.350 -9.474 1.00 98.19 106 ASN A C 1
ATOM 822 O O . ASN A 1 106 ? 11.912 -4.172 -9.184 1.00 98.19 106 ASN A O 1
ATOM 826 N N . ILE A 1 107 ? 10.492 -5.800 -9.775 1.00 97.38 107 ILE A N 1
ATOM 827 C CA . ILE A 1 107 ? 9.373 -4.888 -10.042 1.00 97.38 107 ILE A CA 1
ATOM 828 C C . ILE A 1 107 ? 8.017 -5.395 -9.537 1.00 97.38 107 ILE A C 1
ATOM 830 O O . ILE A 1 107 ? 7.114 -4.587 -9.348 1.00 97.38 107 ILE A O 1
ATOM 834 N N . ASP A 1 108 ? 7.853 -6.691 -9.249 1.00 97.06 108 ASP A N 1
ATOM 835 C CA . ASP A 1 108 ? 6.568 -7.275 -8.831 1.00 97.06 108 ASP A CA 1
ATOM 836 C C . ASP A 1 108 ? 5.916 -6.527 -7.657 1.00 97.06 108 ASP A C 1
ATOM 838 O O . ASP A 1 108 ? 4.763 -6.108 -7.748 1.00 97.06 108 ASP A O 1
ATOM 842 N N . HIS A 1 109 ? 6.671 -6.297 -6.584 1.00 98.00 109 HIS A N 1
ATOM 843 C CA . HIS A 1 109 ? 6.229 -5.587 -5.379 1.00 98.00 109 HIS A CA 1
ATOM 844 C C . HIS A 1 109 ? 6.051 -4.072 -5.579 1.00 98.00 109 HIS A C 1
ATOM 846 O O . HIS A 1 109 ? 5.422 -3.416 -4.751 1.00 98.00 109 HIS A O 1
ATOM 852 N N . ARG A 1 110 ? 6.570 -3.514 -6.681 1.00 97.56 110 ARG A N 1
ATOM 853 C CA . ARG A 1 110 ? 6.472 -2.083 -7.009 1.00 97.56 110 ARG A CA 1
ATOM 854 C C . ARG A 1 110 ? 5.225 -1.739 -7.833 1.00 97.56 110 ARG A C 1
ATOM 8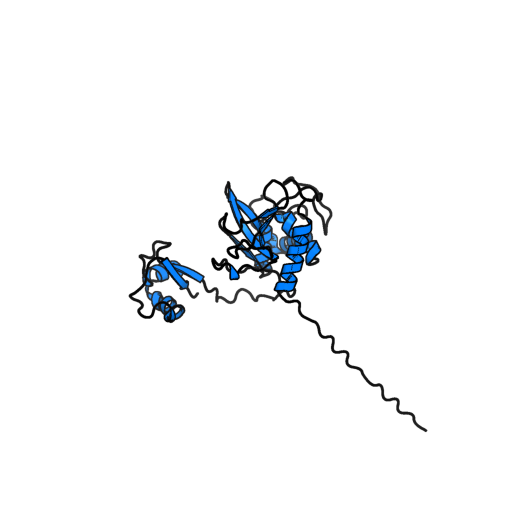56 O O . ARG A 1 110 ? 5.113 -0.651 -8.391 1.00 97.56 110 ARG A O 1
ATOM 863 N N . ARG A 1 111 ? 4.273 -2.673 -7.949 1.00 97.44 111 ARG A N 1
ATOM 864 C CA . ARG A 1 111 ? 3.011 -2.490 -8.679 1.00 97.44 111 ARG A CA 1
ATOM 865 C C . ARG A 1 111 ? 1.832 -2.550 -7.718 1.00 97.44 111 ARG A C 1
ATOM 867 O O . ARG A 1 111 ? 1.574 -3.587 -7.113 1.00 97.44 111 ARG A O 1
ATOM 874 N N . VAL A 1 112 ? 1.054 -1.471 -7.642 1.00 98.00 112 VAL A N 1
ATOM 875 C CA . VAL A 1 112 ? -0.151 -1.418 -6.794 1.00 98.00 112 VAL A CA 1
ATOM 876 C C . VAL A 1 112 ? -1.111 -2.588 -7.068 1.00 98.00 112 VAL A C 1
ATOM 878 O O . VAL A 1 112 ? -1.522 -3.223 -6.099 1.00 98.00 112 VAL A O 1
ATOM 881 N N . PRO A 1 113 ? -1.436 -2.965 -8.327 1.00 97.12 113 PRO A N 1
ATOM 882 C CA . PRO A 1 113 ? -2.305 -4.120 -8.575 1.00 97.12 113 PRO A CA 1
ATOM 883 C C . PRO A 1 113 ? -1.752 -5.444 -8.025 1.00 97.12 113 PRO A C 1
ATOM 885 O O . PRO A 1 113 ? -2.527 -6.263 -7.538 1.00 97.12 113 PRO A O 1
ATOM 888 N N . ASN A 1 114 ? -0.426 -5.631 -8.033 1.00 97.94 114 ASN A N 1
ATOM 889 C CA . ASN A 1 114 ? 0.207 -6.808 -7.431 1.00 97.94 114 ASN A CA 1
ATOM 890 C C . ASN A 1 114 ? 0.079 -6.815 -5.917 1.00 97.94 114 ASN A C 1
ATOM 892 O O . ASN A 1 114 ? -0.240 -7.852 -5.343 1.00 97.94 114 ASN A O 1
ATOM 896 N N . LEU A 1 115 ? 0.296 -5.669 -5.266 1.00 98.50 115 LEU A N 1
ATOM 897 C CA . LEU A 1 115 ? 0.125 -5.573 -3.819 1.00 98.50 115 LEU A CA 1
ATOM 898 C C . LEU A 1 115 ? -1.328 -5.825 -3.410 1.00 98.50 115 LEU A C 1
ATOM 900 O O . LEU A 1 115 ? -1.558 -6.548 -2.447 1.00 98.50 115 LEU A O 1
ATOM 904 N N . LYS A 1 116 ? -2.307 -5.329 -4.179 1.00 97.50 116 LYS A N 1
ATOM 905 C CA . LYS A 1 116 ? -3.727 -5.647 -3.958 1.00 97.50 116 LYS A CA 1
ATOM 906 C C . LYS A 1 116 ? -3.982 -7.152 -4.007 1.00 97.50 116 LYS A C 1
ATOM 908 O O . LYS A 1 116 ? -4.517 -7.697 -3.046 1.00 97.50 116 LYS A O 1
ATOM 913 N N . ALA A 1 117 ? -3.562 -7.814 -5.088 1.00 96.19 117 ALA A N 1
ATOM 914 C CA . ALA A 1 117 ? -3.732 -9.257 -5.245 1.00 96.19 117 ALA A CA 1
ATOM 915 C C . ALA A 1 117 ? -3.030 -10.033 -4.119 1.00 96.19 117 ALA A C 1
ATOM 917 O O . ALA A 1 117 ? -3.616 -10.933 -3.525 1.00 96.19 117 ALA A O 1
ATOM 918 N N . TYR A 1 118 ? -1.803 -9.642 -3.768 1.00 97.25 118 TYR A N 1
ATOM 919 C CA . TYR A 1 118 ? -1.057 -10.244 -2.668 1.00 97.25 118 TYR A CA 1
ATOM 920 C C . TYR A 1 118 ? -1.796 -10.109 -1.329 1.00 97.25 118 TYR A C 1
ATOM 922 O O . TYR A 1 118 ? -2.015 -11.108 -0.648 1.00 97.25 118 TYR A O 1
ATOM 930 N N . PHE A 1 119 ? -2.231 -8.903 -0.959 1.00 96.31 119 PHE A N 1
ATOM 931 C CA . PHE A 1 119 ? -2.923 -8.677 0.309 1.00 96.31 119 PHE A CA 1
ATOM 932 C C . PHE A 1 119 ? -4.270 -9.403 0.390 1.00 96.31 119 PHE A C 1
ATOM 934 O O . PHE A 1 119 ? -4.613 -9.923 1.450 1.00 96.31 119 PHE A O 1
ATOM 941 N N . GLU A 1 120 ? -5.009 -9.501 -0.718 1.00 92.69 120 GLU A N 1
ATOM 942 C CA . GLU A 1 120 ? -6.237 -10.304 -0.789 1.00 92.69 120 GLU A CA 1
ATOM 943 C C . GLU A 1 120 ? -5.946 -11.788 -0.568 1.00 92.69 120 GLU A C 1
ATOM 945 O O . GLU A 1 120 ? -6.599 -12.431 0.252 1.00 92.69 120 GLU A O 1
ATOM 950 N N . ARG A 1 121 ? -4.908 -12.320 -1.219 1.00 92.50 121 ARG A N 1
ATOM 951 C CA . ARG A 1 121 ? -4.492 -13.721 -1.066 1.00 92.50 121 ARG A CA 1
ATOM 952 C C . ARG A 1 121 ? -3.983 -14.059 0.332 1.00 92.50 121 ARG A C 1
ATOM 954 O O . ARG A 1 121 ? -4.071 -15.212 0.745 1.00 92.50 121 ARG A O 1
ATOM 961 N N . LYS A 1 122 ? -3.449 -13.078 1.059 1.00 89.38 122 LYS A N 1
ATOM 962 C CA . LYS A 1 122 ? -3.047 -13.235 2.464 1.00 89.38 122 LYS A CA 1
ATOM 963 C C . LYS A 1 122 ? -4.174 -12.972 3.462 1.00 89.38 122 LYS A C 1
ATOM 965 O O . LYS A 1 122 ? -3.936 -13.086 4.657 1.00 89.38 122 LYS A O 1
ATOM 970 N N . GLY A 1 123 ? -5.386 -12.661 2.995 1.00 87.88 123 GLY A N 1
ATOM 971 C CA . GLY A 1 123 ? -6.543 -12.455 3.866 1.00 87.88 123 GLY A CA 1
ATOM 972 C C . GLY A 1 123 ? -6.537 -11.119 4.611 1.00 87.88 123 GLY A C 1
ATOM 973 O O . GLY A 1 123 ? -7.292 -10.957 5.557 1.00 87.88 123 GLY A O 1
ATOM 974 N N . TYR A 1 124 ? -5.731 -10.140 4.188 1.00 92.31 124 TYR A N 1
ATOM 975 C CA . TYR A 1 124 ? -5.644 -8.837 4.865 1.00 92.31 124 TYR A CA 1
ATOM 976 C C . TYR A 1 124 ? -6.766 -7.870 4.486 1.00 92.31 124 TYR A C 1
ATOM 978 O O . TYR A 1 124 ? -6.828 -6.759 5.007 1.00 92.31 124 TYR A O 1
ATOM 986 N N . ARG A 1 125 ? -7.617 -8.234 3.522 1.00 92.69 125 ARG A N 1
ATOM 987 C CA . ARG A 1 125 ? -8.644 -7.348 2.974 1.00 92.69 125 ARG A CA 1
ATOM 988 C C . ARG A 1 125 ? -9.728 -7.056 4.012 1.00 92.69 125 ARG A C 1
ATOM 990 O O . ARG A 1 125 ? -10.378 -7.962 4.517 1.00 92.69 125 ARG A O 1
ATOM 997 N N . LEU A 1 126 ? -9.989 -5.771 4.219 1.00 89.19 126 LEU A N 1
ATOM 998 C CA . LEU A 1 126 ? -11.139 -5.250 4.941 1.00 89.19 126 LEU A CA 1
ATOM 999 C C . LEU A 1 126 ? -12.183 -4.682 3.971 1.00 89.19 126 LEU A C 1
ATOM 1001 O O . LEU A 1 126 ? -11.906 -4.354 2.805 1.00 89.19 126 LEU A O 1
ATOM 1005 N N . ASN A 1 127 ? -13.398 -4.518 4.488 1.00 81.38 127 ASN A N 1
ATOM 1006 C CA . ASN A 1 127 ? -14.433 -3.756 3.807 1.00 81.38 127 ASN A CA 1
ATOM 1007 C C . ASN A 1 127 ? -14.033 -2.278 3.741 1.00 81.38 127 ASN A C 1
ATOM 1009 O O . ASN A 1 127 ? -13.518 -1.698 4.700 1.00 81.38 127 ASN A O 1
ATOM 1013 N N . ILE A 1 128 ? -14.293 -1.660 2.591 1.00 77.94 128 ILE A N 1
ATOM 1014 C CA . ILE A 1 128 ? -14.181 -0.211 2.449 1.00 77.94 128 ILE A CA 1
ATOM 1015 C C . ILE A 1 128 ? -15.446 0.371 3.073 1.00 77.94 128 ILE A C 1
ATOM 1017 O O . ILE A 1 128 ? -16.548 0.094 2.605 1.00 77.94 128 ILE A O 1
ATOM 1021 N N . ASN A 1 129 ? -15.283 1.136 4.145 1.00 70.62 129 ASN A N 1
ATOM 1022 C CA . ASN A 1 129 ? -16.376 1.777 4.862 1.00 70.62 129 ASN A CA 1
ATOM 1023 C C . ASN A 1 129 ? -16.216 3.302 4.761 1.00 70.62 129 ASN A C 1
ATOM 1025 O O . ASN A 1 129 ? -15.107 3.813 4.630 1.00 70.62 129 ASN A O 1
ATOM 1029 N N . THR A 1 130 ? -17.327 4.029 4.814 1.00 67.31 130 THR A N 1
ATOM 1030 C CA . THR A 1 130 ? -17.354 5.493 4.916 1.00 67.31 130 THR A CA 1
ATOM 1031 C C . THR A 1 130 ? -17.184 5.981 6.355 1.00 67.31 130 THR A C 1
ATOM 1033 O O . THR A 1 130 ? -16.979 7.170 6.580 1.00 67.31 130 THR A O 1
ATOM 1036 N N . ASN A 1 131 ? -17.283 5.090 7.346 1.00 78.44 131 ASN A N 1
ATOM 1037 C CA . ASN A 1 131 ? -17.024 5.425 8.739 1.00 78.44 131 ASN A CA 1
ATOM 1038 C C . ASN A 1 131 ? -15.521 5.625 8.972 1.00 78.44 131 ASN A C 1
ATOM 1040 O O . ASN A 1 131 ? -14.737 4.676 8.900 1.00 78.44 131 ASN A O 1
ATOM 1044 N N . VAL A 1 1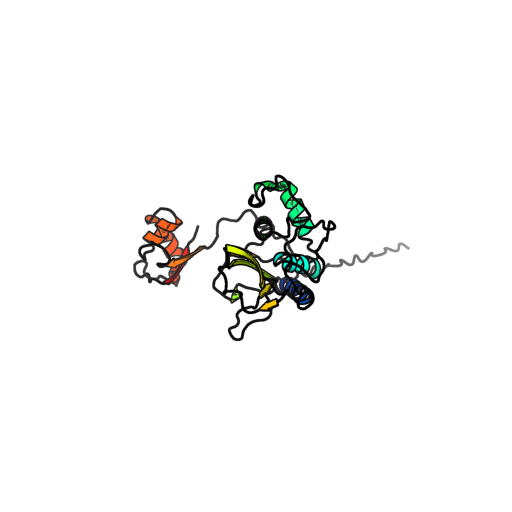32 ? -15.145 6.849 9.335 1.00 79.56 132 VAL A N 1
ATOM 1045 C CA . VAL A 1 132 ? -13.769 7.239 9.658 1.00 79.56 132 VAL A CA 1
ATOM 1046 C C . VAL A 1 132 ? -13.136 6.379 10.758 1.00 79.56 132 VAL A C 1
ATOM 1048 O O . VAL A 1 132 ? -11.946 6.095 10.697 1.00 79.56 132 VAL A O 1
ATOM 1051 N N . ALA A 1 133 ? -13.928 5.885 11.716 1.00 83.00 133 ALA A N 1
ATOM 1052 C CA . ALA A 1 133 ? -13.445 5.034 12.804 1.00 83.00 133 ALA A CA 1
ATOM 1053 C C . ALA A 1 133 ? -12.984 3.641 12.337 1.00 83.00 133 ALA A C 1
ATOM 1055 O O . ALA A 1 133 ? -12.352 2.917 13.101 1.00 83.00 133 ALA A O 1
ATOM 1056 N N . SER A 1 134 ? -13.304 3.247 11.097 1.00 86.62 134 SER A N 1
ATOM 1057 C CA . SER A 1 134 ? -12.857 1.968 10.536 1.00 86.62 134 SER A CA 1
ATOM 1058 C C . SER A 1 134 ? -11.385 1.967 10.118 1.00 86.62 134 SER A C 1
ATOM 1060 O O . SER A 1 134 ? -10.799 0.887 10.027 1.00 86.62 134 SER A O 1
ATOM 1062 N N . PHE A 1 135 ? -10.801 3.151 9.904 1.00 91.50 135 PHE A N 1
ATOM 1063 C CA . PHE A 1 135 ? -9.406 3.339 9.522 1.00 91.50 135 PHE A CA 1
ATOM 1064 C C . PHE A 1 135 ? -8.548 3.487 10.777 1.00 91.50 135 PHE A C 1
ATOM 1066 O O . PHE A 1 135 ? -8.686 4.449 11.538 1.00 91.50 135 PHE A O 1
ATOM 1073 N N . LEU A 1 136 ? -7.669 2.517 10.990 1.00 94.31 136 LEU A N 1
ATOM 1074 C CA . LEU A 1 136 ? -6.706 2.495 12.077 1.00 94.31 136 LEU A CA 1
ATOM 1075 C C . LEU A 1 136 ? -5.304 2.837 11.556 1.00 94.31 136 LEU A C 1
ATOM 1077 O O . LEU A 1 136 ? -5.008 2.613 10.379 1.00 94.31 136 LEU A O 1
ATOM 1081 N N . PRO A 1 137 ? -4.426 3.366 12.426 1.00 97.00 137 PRO A N 1
ATOM 1082 C CA . PRO A 1 137 ? -3.038 3.620 12.067 1.00 97.00 137 PRO A CA 1
ATOM 1083 C C . PRO A 1 137 ? -2.384 2.364 11.483 1.00 97.00 137 PRO A C 1
ATOM 1085 O O . PRO A 1 137 ? -2.579 1.265 11.995 1.00 97.00 137 PRO A O 1
ATOM 1088 N N . GLY A 1 138 ? -1.624 2.524 10.403 1.00 97.56 138 GLY A N 1
ATOM 1089 C CA . GLY A 1 138 ? -0.906 1.437 9.738 1.00 97.56 138 GLY A CA 1
ATOM 1090 C C . GLY A 1 138 ? -1.748 0.610 8.767 1.00 97.56 138 GLY A C 1
ATOM 1091 O O . GLY A 1 138 ? -1.184 -0.221 8.052 1.00 97.56 138 GLY A O 1
ATOM 1092 N N . ASP A 1 139 ? -3.059 0.859 8.674 1.00 97.50 139 ASP A N 1
ATOM 1093 C CA . ASP A 1 139 ? -3.861 0.315 7.583 1.00 97.50 139 ASP A CA 1
ATOM 1094 C C . ASP A 1 139 ? -3.305 0.761 6.236 1.00 97.50 139 ASP A C 1
ATOM 1096 O O . ASP A 1 139 ? -2.817 1.879 6.063 1.00 97.50 139 ASP A O 1
ATOM 1100 N N . ILE A 1 140 ? -3.422 -0.113 5.247 1.00 98.44 140 ILE A N 1
ATOM 1101 C CA . ILE A 1 140 ? -3.035 0.175 3.875 1.00 98.44 140 ILE A CA 1
ATOM 1102 C C . ILE A 1 140 ? -4.308 0.375 3.069 1.00 98.44 140 ILE A C 1
ATOM 1104 O O . ILE A 1 140 ? -5.194 -0.479 3.042 1.00 98.44 140 ILE A O 1
ATOM 1108 N N . VAL A 1 141 ? -4.396 1.489 2.356 1.00 97.88 141 VAL A N 1
ATOM 1109 C CA . VAL A 1 141 ? -5.510 1.778 1.454 1.00 97.88 141 VAL A CA 1
ATOM 1110 C C . VAL A 1 141 ? -4.999 1.935 0.034 1.00 97.88 141 VAL A C 1
ATOM 1112 O O . VAL A 1 141 ? -3.892 2.411 -0.205 1.00 97.88 141 VAL A O 1
ATOM 1115 N N . THR A 1 142 ? -5.814 1.535 -0.935 1.00 98.06 142 THR A N 1
ATOM 1116 C CA . THR A 1 142 ? -5.546 1.808 -2.351 1.00 98.06 142 THR A CA 1
ATOM 1117 C C . THR A 1 142 ? -6.643 2.677 -2.918 1.00 98.06 142 THR A C 1
ATOM 1119 O O . THR A 1 142 ? -7.796 2.548 -2.518 1.00 98.06 142 THR A O 1
ATOM 1122 N N . CYS A 1 143 ? -6.316 3.532 -3.875 1.00 92.88 143 CYS A N 1
ATOM 1123 C CA . CYS A 1 143 ? -7.268 4.422 -4.528 1.00 92.88 143 CYS A CA 1
ATOM 1124 C C . CYS A 1 143 ? -6.934 4.590 -6.014 1.00 92.88 143 CYS A C 1
ATOM 1126 O O . CYS A 1 143 ? -5.968 4.015 -6.521 1.00 92.88 143 CYS A O 1
ATOM 1128 N N . THR A 1 144 ? -7.778 5.324 -6.733 1.00 89.56 144 THR A N 1
ATOM 1129 C CA . THR A 1 144 ? -7.532 5.704 -8.128 1.00 89.56 144 THR A CA 1
ATOM 1130 C C . THR A 1 144 ? -7.341 7.208 -8.222 1.00 89.56 144 THR A C 1
ATOM 1132 O O . THR A 1 144 ? -8.269 7.965 -7.945 1.00 89.56 144 THR A O 1
ATOM 1135 N N . VAL A 1 145 ? -6.145 7.635 -8.623 1.00 89.31 145 VAL A N 1
ATOM 1136 C CA . VAL A 1 145 ? -5.795 9.056 -8.753 1.00 89.31 145 VAL A CA 1
ATOM 1137 C C . VAL A 1 145 ? -6.063 9.560 -10.174 1.00 89.31 145 VAL A C 1
ATOM 1139 O O . VAL A 1 145 ? -6.597 8.834 -11.025 1.00 89.31 145 VAL A O 1
ATOM 1142 N N . ALA A 1 146 ? -5.710 10.821 -10.447 1.00 84.56 146 ALA A N 1
ATOM 1143 C CA . ALA A 1 146 ? -5.847 11.422 -11.771 1.00 84.56 146 ALA A CA 1
ATOM 1144 C C . ALA A 1 146 ? -5.269 10.513 -12.874 1.00 84.56 146 ALA A C 1
ATOM 1146 O O . ALA A 1 146 ? -4.303 9.779 -12.667 1.00 84.56 146 ALA A O 1
ATOM 1147 N N . ARG A 1 147 ? -5.886 10.553 -14.064 1.00 87.50 147 ARG A N 1
ATOM 1148 C CA . ARG A 1 147 ? -5.564 9.668 -15.205 1.00 87.50 147 ARG A CA 1
ATOM 1149 C C . ARG A 1 147 ? -5.802 8.173 -14.937 1.00 87.50 147 ARG A C 1
ATOM 1151 O O . ARG A 1 147 ? -5.262 7.334 -15.649 1.00 87.50 147 ARG A O 1
ATOM 1158 N N . LYS A 1 148 ? -6.654 7.846 -13.956 1.00 86.56 148 LYS A N 1
ATOM 1159 C CA . LYS A 1 148 ? -7.037 6.473 -13.580 1.00 86.56 148 LYS A CA 1
ATOM 1160 C C . LYS A 1 148 ? -5.854 5.611 -13.127 1.00 86.56 148 LYS A C 1
ATOM 1162 O O . LYS A 1 148 ? -5.859 4.396 -13.321 1.00 86.56 148 LYS A O 1
ATOM 1167 N N . LEU A 1 149 ? -4.838 6.232 -12.533 1.00 90.88 149 LEU A N 1
ATOM 1168 C CA . LEU A 1 149 ? -3.661 5.512 -12.064 1.00 90.88 149 LEU A CA 1
ATOM 1169 C C . LEU A 1 149 ? -3.942 4.875 -10.692 1.00 90.88 149 LEU A C 1
ATOM 1171 O O . LEU A 1 149 ? -4.458 5.555 -9.800 1.00 90.88 149 LEU A O 1
ATOM 1175 N N . PRO A 1 150 ? -3.627 3.582 -10.498 1.00 96.12 150 PRO A N 1
ATOM 1176 C CA . PRO A 1 150 ? -3.680 2.953 -9.185 1.00 96.12 150 PRO A CA 1
ATOM 1177 C C . PRO A 1 150 ? -2.685 3.598 -8.220 1.00 96.12 150 PRO A C 1
ATOM 1179 O O . PRO A 1 150 ? -1.530 3.826 -8.576 1.00 96.12 150 PRO A O 1
ATOM 1182 N N . HIS A 1 151 ? -3.114 3.820 -6.983 1.00 98.19 151 HIS A N 1
ATOM 1183 C CA . HIS A 1 151 ? -2.285 4.399 -5.930 1.00 98.19 151 HIS A CA 1
ATOM 1184 C C . HIS A 1 151 ? -2.459 3.650 -4.612 1.00 98.19 151 HIS A C 1
ATOM 1186 O O . HIS A 1 151 ? -3.493 3.013 -4.396 1.00 98.19 151 HIS A O 1
ATOM 1192 N N . ILE A 1 152 ? -1.453 3.711 -3.741 1.00 98.75 152 ILE A N 1
ATOM 1193 C CA . ILE A 1 152 ? -1.441 3.047 -2.432 1.00 98.75 152 ILE A CA 1
ATOM 1194 C C . ILE A 1 152 ? -0.909 3.994 -1.357 1.00 98.75 152 ILE A C 1
ATOM 1196 O O . ILE A 1 152 ? -0.025 4.805 -1.629 1.00 98.75 152 ILE A O 1
ATOM 1200 N N . MET A 1 153 ? -1.483 3.923 -0.160 1.00 98.38 153 MET A N 1
ATOM 1201 C CA . MET A 1 153 ? -1.220 4.849 0.941 1.00 98.38 153 MET A CA 1
ATOM 1202 C C . MET A 1 153 ? -1.299 4.108 2.280 1.00 98.38 153 MET A C 1
ATOM 1204 O O . MET A 1 153 ? -2.000 3.099 2.382 1.00 98.38 153 MET A O 1
ATOM 1208 N N . ILE A 1 154 ? -0.607 4.619 3.295 1.00 98.81 154 ILE A N 1
ATOM 1209 C CA . ILE A 1 154 ? -0.664 4.125 4.678 1.00 98.81 154 ILE A CA 1
ATOM 1210 C C . ILE A 1 154 ? -1.486 5.112 5.506 1.00 98.81 154 ILE A C 1
ATOM 1212 O O . ILE A 1 154 ? -1.259 6.315 5.421 1.00 98.81 154 ILE A O 1
ATOM 1216 N N . VAL A 1 155 ? -2.431 4.628 6.302 1.00 98.25 155 VAL A N 1
ATOM 1217 C CA . VAL A 1 155 ? -3.212 5.444 7.236 1.00 98.25 155 VAL A CA 1
ATOM 1218 C C . VAL A 1 155 ? -2.321 5.864 8.404 1.00 98.25 155 VAL A C 1
ATOM 1220 O O . VAL A 1 155 ? -1.685 5.023 9.037 1.00 98.25 155 VAL A O 1
ATOM 1223 N N . SER A 1 156 ? -2.266 7.162 8.688 1.00 98.56 156 SER A N 1
ATOM 1224 C CA . SER A 1 156 ? -1.483 7.713 9.794 1.00 98.56 156 SER A CA 1
ATOM 1225 C C . SER A 1 156 ? -2.210 7.597 11.142 1.00 98.56 156 SER A C 1
ATOM 1227 O O . SER A 1 156 ? -3.431 7.465 11.221 1.00 98.56 156 SER A O 1
ATOM 1229 N N . ASP A 1 157 ? -1.439 7.685 12.220 1.00 97.50 157 ASP A N 1
ATOM 1230 C CA . ASP A 1 157 ? -1.903 7.968 13.582 1.00 97.50 157 ASP A CA 1
ATOM 1231 C C . ASP A 1 157 ? -2.286 9.445 13.790 1.00 97.50 157 ASP A C 1
ATOM 1233 O O . ASP A 1 157 ? -3.072 9.760 14.687 1.00 97.50 157 ASP A O 1
ATOM 1237 N N . ARG A 1 158 ? -1.791 10.355 12.943 1.00 98.19 158 ARG A N 1
ATOM 1238 C CA . ARG A 1 158 ? -2.193 11.763 12.936 1.00 98.19 158 ARG A CA 1
ATOM 1239 C C . ARG A 1 158 ? -3.533 11.938 12.240 1.00 98.19 158 ARG A C 1
ATOM 1241 O O . ARG A 1 158 ? -3.852 11.266 11.259 1.00 98.19 158 ARG A O 1
ATOM 1248 N N . LYS A 1 159 ? -4.311 12.891 12.744 1.00 96.81 159 LYS A N 1
ATOM 1249 C CA . LYS A 1 159 ? -5.652 13.213 12.256 1.00 96.81 159 LYS A CA 1
ATOM 1250 C C . LYS A 1 159 ? -5.789 14.711 12.030 1.00 96.81 159 LYS A C 1
ATOM 1252 O O . LYS A 1 159 ? -5.077 15.502 12.643 1.00 96.81 159 LYS A O 1
ATOM 1257 N N . THR A 1 160 ? -6.725 15.084 11.169 1.00 94.12 160 THR A N 1
ATOM 1258 C CA . THR A 1 160 ? -7.238 16.454 11.084 1.00 94.12 160 THR A CA 1
ATOM 1259 C C . THR A 1 160 ? -8.056 16.803 12.328 1.00 94.12 160 THR A C 1
ATOM 1261 O O . THR A 1 160 ? -8.474 15.913 13.074 1.00 94.12 160 THR A O 1
ATOM 1264 N N . ASP A 1 161 ? -8.399 18.082 12.498 1.00 92.88 161 ASP A N 1
ATOM 1265 C CA . ASP A 1 161 ? -9.290 18.551 13.575 1.00 92.88 161 ASP A CA 1
ATOM 1266 C C . ASP A 1 161 ? -10.677 17.883 13.543 1.00 92.88 161 ASP A C 1
ATOM 1268 O O . ASP A 1 161 ? -11.370 17.800 14.553 1.00 92.88 161 ASP A O 1
ATOM 1272 N N . LYS A 1 162 ? -11.082 17.359 12.378 1.00 86.81 162 LYS A N 1
ATOM 1273 C CA . LYS A 1 162 ? -12.339 16.617 12.184 1.00 86.81 162 LYS A CA 1
ATOM 1274 C C . LYS A 1 162 ? -12.206 15.121 12.491 1.00 86.81 162 LYS A C 1
ATOM 1276 O O . LYS A 1 162 ? -13.134 14.358 12.235 1.00 86.81 162 LYS A O 1
ATOM 1281 N N . GLY A 1 163 ? -11.052 14.680 12.989 1.00 91.19 163 GLY A N 1
ATOM 1282 C CA . GLY A 1 163 ? -10.778 13.284 13.322 1.00 91.19 163 GLY A CA 1
ATOM 1283 C C . GLY A 1 163 ? -10.513 12.377 12.116 1.00 91.19 163 GLY A C 1
ATOM 1284 O O . GLY A 1 163 ? -10.477 11.159 12.289 1.00 91.19 163 GLY A O 1
ATOM 1285 N N . VAL A 1 164 ? -10.317 12.935 10.914 1.00 91.25 164 VAL A N 1
ATOM 1286 C CA . VAL A 1 164 ? -9.973 12.161 9.708 1.00 91.25 164 VAL A CA 1
ATOM 1287 C C . VAL A 1 164 ? -8.485 11.820 9.732 1.00 91.25 164 VAL A C 1
ATOM 1289 O O . VAL A 1 164 ? -7.683 12.748 9.833 1.00 91.25 164 VAL A O 1
ATOM 1292 N N . PRO A 1 165 ? -8.090 10.535 9.646 1.00 95.69 165 PRO A N 1
ATOM 1293 C CA . PRO A 1 165 ? -6.687 10.161 9.543 1.00 95.69 165 PRO A CA 1
ATOM 1294 C C . PRO A 1 165 ? -6.012 10.790 8.327 1.00 95.69 165 PRO A C 1
ATOM 1296 O O . PRO A 1 165 ? -6.555 10.761 7.219 1.00 95.69 165 PRO A O 1
ATOM 1299 N N . LEU A 1 166 ? -4.806 11.313 8.539 1.00 98.19 166 LEU A N 1
ATOM 1300 C CA . LEU A 1 166 ? -3.906 11.663 7.447 1.00 98.19 166 LEU A CA 1
ATOM 1301 C C . LEU A 1 166 ? -3.425 10.383 6.756 1.00 98.19 166 LEU A C 1
ATOM 1303 O O . LEU A 1 166 ? -3.564 9.275 7.286 1.00 98.19 166 LEU A O 1
ATOM 1307 N N . ILE A 1 167 ? -2.831 10.526 5.577 1.00 98.25 167 ILE A N 1
ATOM 1308 C CA . ILE A 1 167 ? -2.215 9.413 4.860 1.00 98.25 167 ILE A CA 1
ATOM 1309 C C . ILE A 1 167 ? -0.740 9.688 4.599 1.00 98.25 167 ILE A C 1
ATOM 1311 O O . ILE A 1 167 ? -0.354 10.822 4.342 1.00 98.25 167 ILE A O 1
ATOM 1315 N N . ILE A 1 168 ? 0.078 8.639 4.675 1.00 98.88 168 ILE A N 1
ATOM 1316 C CA . ILE A 1 168 ? 1.500 8.660 4.340 1.00 98.88 168 ILE A CA 1
ATOM 1317 C C . ILE A 1 168 ? 1.676 7.960 2.997 1.00 98.88 168 ILE A C 1
ATOM 1319 O O . ILE A 1 168 ? 1.315 6.788 2.841 1.00 98.88 168 ILE A O 1
ATOM 1323 N N . HIS A 1 169 ? 2.208 8.670 2.008 1.00 98.62 169 HIS A N 1
ATOM 1324 C CA . HIS A 1 169 ? 2.389 8.151 0.651 1.00 98.62 169 HIS A CA 1
ATOM 1325 C C . HIS A 1 169 ? 3.416 8.977 -0.139 1.00 98.62 169 HIS A C 1
ATOM 1327 O O . HIS A 1 169 ? 3.897 9.992 0.346 1.00 98.62 169 HIS A O 1
ATOM 1333 N N . ASN A 1 170 ? 3.734 8.565 -1.369 1.00 98.00 170 ASN A N 1
ATOM 1334 C CA . ASN A 1 170 ? 4.489 9.385 -2.323 1.00 98.00 170 ASN A CA 1
ATOM 1335 C C . ASN A 1 170 ? 3.740 9.425 -3.658 1.00 98.00 170 ASN A C 1
ATOM 1337 O O . ASN A 1 170 ? 3.572 8.387 -4.305 1.00 98.00 170 ASN A O 1
ATOM 1341 N N . ILE A 1 171 ? 3.279 10.612 -4.059 1.00 94.56 171 ILE A N 1
ATOM 1342 C CA . ILE A 1 171 ? 2.519 10.851 -5.297 1.00 94.56 171 ILE A CA 1
ATOM 1343 C C . ILE A 1 171 ? 3.197 11.880 -6.225 1.00 94.56 171 ILE A C 1
ATOM 1345 O O . ILE A 1 171 ? 2.561 12.414 -7.130 1.00 94.56 171 ILE A O 1
ATOM 1349 N N . GLY A 1 172 ? 4.491 12.162 -6.041 1.00 92.56 172 GLY A N 1
ATOM 1350 C CA . GLY A 1 172 ? 5.238 13.018 -6.973 1.00 92.56 172 GLY A CA 1
ATOM 1351 C C . GLY A 1 172 ? 6.449 13.717 -6.365 1.00 92.56 172 GLY A C 1
ATOM 1352 O O . GLY A 1 172 ? 7.542 13.647 -6.922 1.00 92.56 172 GLY A O 1
ATOM 1353 N N . PHE A 1 173 ? 6.262 14.363 -5.216 1.00 93.75 173 PHE A N 1
ATOM 1354 C CA . PHE A 1 173 ? 7.249 15.273 -4.618 1.00 93.75 173 PHE A CA 1
ATOM 1355 C C . PHE A 1 173 ? 7.989 14.672 -3.413 1.00 93.75 173 PHE A C 1
ATOM 1357 O O . PHE A 1 173 ? 8.573 15.393 -2.612 1.00 93.75 173 PHE A O 1
ATOM 1364 N N . GLY A 1 174 ? 7.979 13.341 -3.291 1.00 97.62 174 GLY A N 1
ATOM 1365 C CA . GLY A 1 174 ? 8.546 12.629 -2.152 1.00 97.62 174 GLY A CA 1
ATOM 1366 C C . GLY A 1 174 ? 7.483 12.055 -1.222 1.00 97.62 174 GLY A C 1
ATOM 1367 O O . GLY A 1 174 ? 6.289 12.078 -1.523 1.00 97.62 174 GLY A O 1
ATOM 1368 N N . THR A 1 175 ? 7.934 11.465 -0.117 1.00 98.69 175 THR A N 1
ATOM 1369 C CA . THR A 1 175 ? 7.027 10.913 0.893 1.00 98.69 175 THR A CA 1
ATOM 1370 C C . THR A 1 175 ? 6.476 12.033 1.763 1.00 98.69 175 THR A C 1
ATOM 1372 O O . THR A 1 175 ? 7.236 12.718 2.448 1.00 98.69 175 THR A O 1
ATOM 1375 N N . GLU A 1 176 ? 5.155 12.164 1.775 1.00 98.56 176 GLU A N 1
ATOM 1376 C CA . GLU A 1 176 ? 4.412 13.179 2.517 1.00 98.56 176 GLU A CA 1
ATOM 1377 C C . GLU A 1 176 ? 3.395 12.531 3.458 1.00 98.56 176 GLU A C 1
ATOM 1379 O O . GLU A 1 176 ? 2.981 11.385 3.258 1.00 98.56 176 GLU A O 1
ATOM 1384 N N . GLU A 1 177 ? 2.999 13.284 4.484 1.00 98.62 177 GLU A N 1
ATOM 1385 C CA . GLU A 1 177 ? 1.902 12.964 5.393 1.00 98.62 177 GLU A CA 1
ATOM 1386 C C . GLU A 1 177 ? 0.837 14.063 5.288 1.00 98.62 177 GLU A C 1
ATOM 1388 O O . GLU A 1 177 ? 1.044 15.175 5.776 1.00 98.62 177 GLU A O 1
ATOM 1393 N N . GLU A 1 178 ? -0.288 13.775 4.632 1.00 96.50 178 GLU A N 1
ATOM 1394 C CA . GLU A 1 178 ? -1.268 14.800 4.250 1.00 96.50 178 GLU A CA 1
ATOM 1395 C C . GLU A 1 178 ? -2.735 14.339 4.338 1.00 96.50 178 GLU A C 1
ATOM 1397 O O . GLU A 1 178 ? -3.047 13.147 4.379 1.00 96.50 178 GLU A O 1
ATOM 1402 N N . ASP A 1 179 ? -3.663 15.302 4.385 1.00 95.44 179 ASP A N 1
ATOM 1403 C CA . ASP A 1 179 ? -5.112 15.062 4.452 1.00 95.44 179 ASP A CA 1
ATOM 1404 C C . ASP A 1 179 ? -5.673 14.700 3.070 1.00 95.44 179 ASP A C 1
ATOM 1406 O O . ASP A 1 179 ? -6.254 15.533 2.375 1.00 95.44 179 ASP A O 1
ATOM 1410 N N . ARG A 1 180 ? -5.456 13.449 2.644 1.00 91.00 180 ARG A N 1
ATOM 1411 C CA . ARG A 1 180 ? -5.900 12.953 1.327 1.00 91.00 180 ARG A CA 1
ATOM 1412 C C . ARG A 1 180 ? -6.653 11.631 1.335 1.00 91.00 180 ARG A C 1
ATOM 1414 O O . ARG A 1 180 ? -6.910 11.077 0.265 1.00 91.00 180 ARG A O 1
ATOM 1421 N N . LEU A 1 181 ? -7.070 11.138 2.504 1.00 88.75 181 LEU A N 1
ATOM 1422 C CA . LEU A 1 181 ? -7.761 9.847 2.623 1.00 88.75 181 LEU A CA 1
ATOM 1423 C C . LEU A 1 181 ? -8.984 9.737 1.691 1.00 88.75 181 LEU A C 1
ATOM 1425 O O . LEU A 1 181 ? -9.181 8.703 1.056 1.00 88.75 181 LEU A O 1
ATOM 1429 N N . TYR A 1 182 ? -9.767 10.814 1.567 1.00 86.75 182 TYR A N 1
ATOM 1430 C CA . TYR A 1 182 ? -11.003 10.845 0.771 1.00 86.75 182 TYR A CA 1
ATOM 1431 C C . TYR A 1 182 ? -10.918 11.672 -0.517 1.00 86.75 182 TYR A C 1
ATOM 1433 O O . TYR A 1 182 ? -11.929 11.859 -1.189 1.00 86.75 182 TYR A O 1
ATOM 1441 N N . TRP A 1 183 ? -9.732 12.155 -0.896 1.00 84.38 183 TRP A N 1
ATOM 1442 C CA . TRP A 1 183 ? -9.569 12.928 -2.137 1.00 84.38 183 TRP A CA 1
ATOM 1443 C C . TRP A 1 183 ? -9.751 12.072 -3.392 1.00 84.38 183 TRP A C 1
ATOM 1445 O O . TRP A 1 183 ? -10.071 12.586 -4.463 1.00 84.38 183 TRP A O 1
ATOM 1455 N N . PHE A 1 184 ? -9.550 10.759 -3.263 1.00 81.50 184 PHE A N 1
ATOM 1456 C CA . PHE A 1 184 ? -9.618 9.809 -4.362 1.00 81.50 184 PHE A CA 1
ATOM 1457 C C . PHE A 1 184 ? -10.517 8.621 -4.008 1.00 81.50 184 PHE A C 1
ATOM 1459 O O . PHE A 1 184 ? -10.517 8.180 -2.856 1.00 81.50 184 PHE A O 1
ATOM 1466 N N . PRO A 1 185 ? -11.240 8.039 -4.984 1.00 84.12 185 PRO A N 1
ATOM 1467 C CA . PRO A 1 185 ? -12.054 6.853 -4.746 1.00 84.12 185 PRO A CA 1
ATOM 1468 C C . PRO A 1 185 ? -11.204 5.691 -4.224 1.00 84.12 185 PRO A C 1
ATOM 1470 O O . PRO A 1 185 ? -10.299 5.215 -4.920 1.00 84.12 185 PRO A O 1
ATOM 1473 N N . LEU A 1 186 ? -11.498 5.225 -3.007 1.00 90.88 186 LEU A N 1
ATOM 1474 C CA . LEU A 1 186 ? -10.848 4.054 -2.428 1.00 90.88 186 LEU A CA 1
ATOM 1475 C C . LEU A 1 186 ? -11.256 2.790 -3.196 1.00 90.88 186 LEU A C 1
ATOM 1477 O O . LEU A 1 186 ? -12.419 2.578 -3.529 1.00 90.88 186 LEU A O 1
ATOM 1481 N N . THR A 1 187 ? -10.281 1.928 -3.461 1.00 93.69 187 THR A N 1
ATOM 1482 C CA . THR A 1 187 ? -10.436 0.670 -4.208 1.00 93.69 187 THR A CA 1
ATOM 1483 C C . THR A 1 187 ? -9.943 -0.555 -3.437 1.00 93.69 187 THR A C 1
ATOM 1485 O O . THR A 1 187 ? -10.033 -1.673 -3.948 1.00 93.69 187 THR A O 1
ATOM 1488 N N . GLY A 1 188 ? -9.427 -0.361 -2.222 1.00 93.75 188 GLY A N 1
ATOM 1489 C CA . GLY A 1 188 ? -9.023 -1.424 -1.308 1.00 93.75 188 GLY A CA 1
ATOM 1490 C C . GLY A 1 188 ? -8.653 -0.859 0.060 1.00 93.75 188 GLY A C 1
ATOM 1491 O O . GLY A 1 188 ? -8.188 0.276 0.148 1.00 93.75 188 GLY A O 1
ATOM 1492 N N . HIS A 1 189 ? -8.868 -1.660 1.095 1.00 96.12 189 HIS A N 1
ATOM 1493 C CA . HIS A 1 189 ? -8.547 -1.370 2.488 1.00 96.12 189 HIS A CA 1
ATOM 1494 C C . HIS A 1 189 ? -7.998 -2.660 3.096 1.00 96.12 189 HIS A C 1
ATOM 1496 O O . HIS A 1 189 ? -8.613 -3.712 2.924 1.00 96.12 189 HIS A O 1
ATOM 1502 N N . TYR A 1 190 ? -6.830 -2.602 3.724 1.00 95.81 190 TYR A N 1
ATOM 1503 C CA . TYR A 1 190 ? -6.091 -3.770 4.178 1.00 95.81 190 TYR A CA 1
ATOM 1504 C C . TYR A 1 190 ? -5.489 -3.518 5.556 1.00 95.81 190 TYR A C 1
ATOM 1506 O O . TYR A 1 190 ? -4.952 -2.438 5.795 1.00 95.81 190 TYR A O 1
ATOM 1514 N N . ARG A 1 191 ? -5.518 -4.527 6.426 1.00 94.81 191 ARG A N 1
ATOM 1515 C CA . ARG A 1 191 ? -4.893 -4.480 7.751 1.00 94.81 191 ARG A CA 1
ATOM 1516 C C . ARG A 1 191 ? -4.029 -5.709 7.960 1.00 94.81 191 ARG A C 1
ATOM 1518 O O . ARG A 1 191 ? -4.484 -6.833 7.764 1.00 94.81 191 ARG A O 1
ATOM 1525 N N . LEU A 1 192 ? -2.778 -5.480 8.345 1.00 90.25 192 LEU A N 1
ATOM 1526 C CA . LEU A 1 192 ? -1.857 -6.547 8.713 1.00 90.25 192 LEU A CA 1
ATOM 1527 C C . LEU A 1 192 ? -2.004 -6.858 10.206 1.00 90.25 192 LEU A C 1
ATOM 1529 O O . LEU A 1 192 ? -2.232 -5.964 11.017 1.00 90.25 192 LEU A O 1
ATOM 1533 N N . SER A 1 193 ? -1.841 -8.127 10.564 1.00 76.12 193 SER A N 1
ATOM 1534 C CA . SER A 1 193 ? -1.808 -8.606 11.947 1.00 76.12 193 SER A CA 1
ATOM 1535 C C . SER A 1 193 ? -0.579 -9.487 12.171 1.00 76.12 193 SER A C 1
ATOM 1537 O O . SER A 1 193 ? -0.174 -10.229 11.276 1.00 76.12 193 SER A O 1
ATOM 1539 N N . ASP A 1 194 ? -0.022 -9.460 13.387 1.00 61.38 194 ASP A N 1
ATOM 1540 C CA . ASP A 1 194 ? 1.137 -10.280 13.809 1.00 61.38 194 ASP A CA 1
ATOM 1541 C C . ASP A 1 194 ? 0.846 -11.788 13.846 1.00 61.38 194 ASP A C 1
ATOM 1543 O O . ASP A 1 194 ? 1.719 -12.617 14.091 1.00 61.38 194 ASP A O 1
ATOM 1547 N N . THR A 1 195 ? -0.397 -12.168 13.575 1.00 45.44 195 THR A N 1
ATOM 1548 C CA . THR A 1 195 ? -0.777 -13.535 13.248 1.00 45.44 195 THR A CA 1
ATOM 1549 C C . THR A 1 195 ? -1.319 -13.498 11.825 1.00 45.44 195 THR A C 1
ATOM 1551 O O . THR A 1 195 ? -2.251 -12.727 11.584 1.00 45.44 195 THR A O 1
ATOM 1554 N N . PRO A 1 196 ? -0.804 -14.293 10.868 1.00 39.50 196 PRO A N 1
ATOM 1555 C CA . PRO A 1 196 ? -1.603 -14.647 9.714 1.00 39.50 196 PRO A CA 1
ATOM 1556 C C . PRO A 1 196 ? -2.759 -15.457 10.284 1.00 39.50 196 PRO A C 1
ATOM 1558 O O . PRO A 1 196 ? -2.647 -16.664 10.502 1.00 39.50 196 PRO A O 1
ATOM 1561 N N . GLU A 1 197 ? -3.856 -14.787 10.621 1.00 35.44 197 GLU A N 1
ATOM 1562 C CA . GLU A 1 197 ? -5.112 -15.487 10.729 1.00 35.44 197 GLU A CA 1
ATOM 1563 C C . GLU A 1 197 ? -5.257 -16.151 9.364 1.00 35.44 197 GLU A C 1
ATOM 1565 O O . GLU A 1 197 ? -5.286 -15.490 8.323 1.00 35.44 197 GLU A O 1
ATOM 1570 N N . ARG A 1 198 ? -5.188 -17.485 9.349 1.00 35.50 198 ARG A N 1
ATOM 1571 C CA . ARG A 1 198 ? -5.673 -18.262 8.223 1.00 35.50 198 ARG A CA 1
ATOM 1572 C C . ARG A 1 198 ? -7.145 -17.881 8.166 1.00 35.50 198 ARG A C 1
ATOM 1574 O O . ARG A 1 198 ? -7.972 -18.511 8.817 1.00 35.50 198 ARG A O 1
ATOM 1581 N N . VAL A 1 199 ? -7.455 -16.804 7.453 1.00 38.25 199 VAL A N 1
ATOM 1582 C CA . VAL A 1 199 ? -8.808 -16.538 7.020 1.00 38.25 199 VAL A CA 1
ATOM 1583 C C . VAL A 1 199 ? -9.092 -17.750 6.152 1.00 38.25 199 VAL A C 1
ATOM 1585 O O . VAL A 1 199 ? -8.542 -17.900 5.058 1.00 38.25 199 VAL A O 1
ATOM 1588 N N . ALA A 1 200 ? -9.829 -18.705 6.721 1.00 33.00 200 ALA A N 1
ATOM 1589 C CA . ALA A 1 200 ? -10.461 -19.756 5.952 1.00 33.00 200 ALA A CA 1
ATOM 1590 C C . ALA A 1 200 ? -11.088 -19.086 4.717 1.00 33.00 200 ALA A C 1
ATOM 1592 O O . ALA A 1 200 ? -11.537 -17.941 4.843 1.00 33.00 200 ALA A O 1
ATOM 1593 N N . PRO A 1 201 ? -11.074 -19.735 3.534 1.00 34.50 201 PRO A N 1
ATOM 1594 C CA . PRO A 1 201 ? -11.656 -19.156 2.322 1.00 34.50 201 PRO A CA 1
ATOM 1595 C C . PRO A 1 201 ? -12.985 -18.496 2.687 1.00 34.50 201 PRO A C 1
ATOM 1597 O O . PRO A 1 201 ? -13.734 -19.111 3.452 1.00 34.50 201 PRO A O 1
ATOM 1600 N N . PRO A 1 202 ? -13.203 -17.237 2.263 1.00 37.88 202 PRO A N 1
ATOM 1601 C CA . PRO A 1 202 ? -14.113 -16.310 2.921 1.00 37.88 202 PRO A CA 1
ATOM 1602 C C . PRO A 1 202 ? -15.412 -17.024 3.267 1.00 37.88 202 PRO A C 1
ATOM 1604 O O . PRO A 1 202 ? -16.130 -17.474 2.373 1.00 37.88 202 PRO A O 1
ATOM 1607 N N . SER A 1 203 ? -15.696 -17.169 4.566 1.00 36.72 203 SER A N 1
ATOM 1608 C CA . SER A 1 203 ? -17.039 -17.552 4.973 1.00 36.72 203 SER A CA 1
ATOM 1609 C C . SER A 1 203 ? -17.949 -16.456 4.439 1.00 36.72 203 SER A C 1
ATOM 1611 O O . SER A 1 203 ? -17.738 -15.281 4.746 1.00 36.72 203 SER A O 1
ATOM 1613 N N . ASN A 1 204 ? -18.880 -16.858 3.587 1.00 39.09 204 ASN A N 1
ATOM 1614 C CA . ASN A 1 204 ? -19.771 -16.044 2.773 1.00 39.09 204 ASN A CA 1
ATOM 1615 C C . ASN A 1 204 ? -20.793 -15.271 3.636 1.00 39.09 204 ASN A C 1
ATOM 1617 O O . ASN A 1 204 ? -21.987 -15.532 3.566 1.00 39.09 204 ASN A O 1
ATOM 1621 N N . ASN A 1 205 ? -20.280 -14.399 4.505 1.00 43.62 205 ASN A N 1
ATOM 1622 C CA . ASN A 1 205 ? -21.000 -13.455 5.353 1.00 43.62 205 ASN A CA 1
ATOM 1623 C C . ASN A 1 205 ? -20.381 -12.058 5.166 1.00 43.62 205 ASN A C 1
ATOM 1625 O O . ASN A 1 205 ? -20.037 -11.362 6.126 1.00 43.62 205 ASN A O 1
ATOM 1629 N N . ALA A 1 206 ? -20.182 -11.649 3.913 1.00 47.22 206 ALA A N 1
ATOM 1630 C CA . ALA A 1 206 ? -19.836 -10.274 3.604 1.00 47.22 206 ALA A CA 1
ATOM 1631 C C . ALA A 1 206 ? -21.106 -9.434 3.773 1.00 47.22 206 ALA A C 1
ATOM 1633 O O . ALA A 1 206 ? -21.965 -9.385 2.900 1.00 47.22 206 ALA A O 1
ATOM 1634 N N . VAL A 1 207 ? -21.228 -8.755 4.913 1.00 53.62 207 VAL A N 1
ATOM 1635 C CA . VAL A 1 207 ? -22.252 -7.726 5.128 1.00 53.62 207 VAL A CA 1
ATOM 1636 C C . VAL A 1 207 ? -22.019 -6.617 4.095 1.00 53.62 207 VAL A C 1
ATOM 1638 O O . VAL A 1 207 ? -21.122 -5.787 4.249 1.00 53.62 207 VAL A O 1
ATOM 1641 N N . ARG A 1 208 ? -22.774 -6.623 2.993 1.00 79.88 208 ARG A N 1
ATOM 1642 C CA . ARG A 1 208 ? -22.661 -5.606 1.940 1.00 79.88 208 ARG A CA 1
ATOM 1643 C C . ARG A 1 208 ? -23.458 -4.387 2.379 1.00 79.88 208 ARG A C 1
ATOM 1645 O O . ARG A 1 208 ? -24.592 -4.527 2.802 1.00 79.88 208 ARG A O 1
ATOM 1652 N N . ILE A 1 209 ? -22.903 -3.188 2.268 1.00 80.88 209 ILE A N 1
ATOM 1653 C CA . ILE A 1 209 ? -23.626 -1.956 2.604 1.00 80.88 209 ILE A CA 1
ATOM 1654 C C . ILE A 1 209 ? -24.069 -1.260 1.315 1.00 80.88 209 ILE A C 1
ATOM 1656 O O . ILE A 1 209 ? -23.288 -1.140 0.370 1.00 80.88 209 ILE A O 1
ATOM 1660 N N . TYR A 1 210 ? -25.321 -0.809 1.262 1.00 88.62 210 TYR A N 1
ATOM 1661 C CA . TYR A 1 210 ? -25.924 -0.201 0.080 1.00 88.62 210 TYR A CA 1
ATOM 1662 C C . TYR A 1 210 ? -26.735 1.048 0.420 1.00 88.62 210 TYR A C 1
ATOM 1664 O O . TYR A 1 210 ? -27.534 1.039 1.351 1.00 88.62 210 TYR A O 1
ATOM 1672 N N . GLN A 1 211 ? -26.578 2.111 -0.372 1.00 91.25 211 GLN A N 1
ATOM 1673 C CA . GLN A 1 211 ? -27.354 3.338 -0.219 1.00 91.25 211 GLN A CA 1
ATOM 1674 C C . GLN A 1 211 ? -28.562 3.356 -1.167 1.00 91.25 211 GLN A C 1
ATOM 1676 O O . GLN A 1 211 ? -28.397 3.297 -2.390 1.00 91.25 211 GLN A O 1
ATOM 1681 N N . VAL A 1 212 ? -29.772 3.481 -0.617 1.00 90.88 212 VAL A N 1
ATOM 1682 C CA . VAL A 1 212 ? -31.035 3.518 -1.374 1.00 90.88 212 VAL A CA 1
ATOM 1683 C C . VAL A 1 212 ? -31.022 4.655 -2.399 1.00 90.88 212 VAL A C 1
ATOM 1685 O O . VAL A 1 212 ? -30.762 5.811 -2.062 1.00 90.88 212 VAL A O 1
ATOM 1688 N N . GLY A 1 213 ? -31.338 4.342 -3.654 1.00 87.44 213 GLY A N 1
ATOM 1689 C CA . GLY A 1 213 ? -31.381 5.276 -4.779 1.00 87.44 213 GLY A CA 1
ATOM 1690 C C . GLY A 1 213 ? -30.016 5.685 -5.336 1.00 87.44 213 GLY A C 1
ATOM 1691 O O . GLY A 1 213 ? -29.959 6.625 -6.129 1.00 87.44 213 GLY A O 1
ATOM 1692 N N . SER A 1 214 ? -28.931 5.006 -4.940 1.00 81.50 214 SER A N 1
ATOM 1693 C CA . SER A 1 214 ? -27.601 5.163 -5.558 1.00 81.50 214 SER A CA 1
ATOM 1694 C C . SER A 1 214 ? -27.496 4.485 -6.932 1.00 81.50 214 SER A C 1
ATOM 1696 O O . SER A 1 214 ? -26.609 4.802 -7.724 1.00 81.50 214 SER A O 1
ATOM 1698 N N . ARG A 1 215 ? -28.412 3.557 -7.235 1.00 87.69 215 ARG A N 1
ATOM 1699 C CA . ARG A 1 215 ? -28.554 2.865 -8.525 1.00 87.69 215 ARG A CA 1
ATOM 1700 C C . ARG A 1 215 ? -30.029 2.832 -8.936 1.00 87.69 215 ARG A C 1
ATOM 1702 O O . ARG A 1 215 ? -30.884 3.360 -8.232 1.00 87.69 215 ARG A O 1
ATOM 1709 N N . ASN A 1 216 ? -30.337 2.198 -10.070 1.00 87.44 216 ASN A N 1
ATOM 1710 C CA . ASN A 1 216 ? -31.707 2.032 -10.570 1.00 87.44 216 ASN A CA 1
ATOM 1711 C C . ASN A 1 216 ? -32.499 0.970 -9.771 1.00 87.44 216 ASN A C 1
ATOM 1713 O O . ASN A 1 216 ? -32.924 -0.049 -10.310 1.00 87.44 216 ASN A O 1
ATOM 1717 N N . ASP A 1 217 ? -32.630 1.181 -8.461 1.00 88.00 217 ASP A N 1
ATOM 1718 C CA . ASP A 1 217 ? -33.363 0.325 -7.520 1.00 88.00 217 ASP A CA 1
ATOM 1719 C C . ASP A 1 217 ? -34.828 0.753 -7.326 1.00 88.00 217 ASP A C 1
ATOM 1721 O O . ASP A 1 217 ? -35.551 0.177 -6.509 1.00 88.00 217 ASP A O 1
ATOM 1725 N N . GLY A 1 218 ? -35.259 1.801 -8.032 1.00 88.31 218 GLY A N 1
ATOM 1726 C CA . GLY A 1 218 ? -36.590 2.386 -7.891 1.00 88.31 218 GLY A CA 1
ATOM 1727 C C . GLY A 1 218 ? -36.899 2.913 -6.486 1.00 88.31 218 GLY A C 1
ATOM 1728 O O . GLY A 1 218 ? -38.061 3.156 -6.190 1.00 88.31 218 GLY A O 1
ATOM 1729 N N . GLY A 1 219 ? -35.898 3.052 -5.609 1.00 89.81 219 GLY A N 1
ATOM 1730 C CA . GLY A 1 219 ? -36.074 3.437 -4.214 1.00 89.81 219 GLY A CA 1
ATOM 1731 C C . GLY A 1 219 ? -36.855 2.419 -3.383 1.00 89.81 219 GLY A C 1
ATOM 1732 O O . GLY A 1 219 ? -37.553 2.830 -2.469 1.00 89.81 219 GLY A O 1
ATOM 1733 N N . THR A 1 220 ? -36.789 1.117 -3.692 1.00 94.06 220 THR A N 1
ATOM 1734 C CA . THR A 1 220 ? -37.562 0.076 -2.978 1.00 94.06 220 THR A CA 1
ATOM 1735 C C . THR A 1 220 ? -36.701 -1.119 -2.574 1.00 94.06 220 THR A C 1
ATOM 1737 O O . THR A 1 220 ? -35.772 -1.484 -3.293 1.00 94.06 220 THR A O 1
ATOM 1740 N N . LEU A 1 221 ? -37.053 -1.819 -1.484 1.00 94.44 221 LEU A N 1
ATOM 1741 C CA . LEU A 1 221 ? -36.380 -3.074 -1.103 1.00 94.44 221 LEU A CA 1
ATOM 1742 C C . LEU A 1 221 ? -36.423 -4.126 -2.226 1.00 94.44 221 LEU A C 1
ATOM 1744 O O . LEU A 1 221 ? -35.456 -4.854 -2.436 1.00 94.44 221 LEU A O 1
ATOM 1748 N N . SER A 1 222 ? -37.522 -4.180 -2.980 1.00 95.12 222 SER A N 1
ATOM 1749 C CA . SER A 1 222 ? -37.709 -5.083 -4.123 1.00 95.12 222 SER A CA 1
ATOM 1750 C C . SER A 1 222 ? -36.778 -4.779 -5.297 1.00 95.12 222 SER A C 1
ATOM 1752 O O . SER A 1 222 ? -36.281 -5.702 -5.950 1.00 95.12 222 SER A O 1
ATOM 1754 N N . GLY A 1 223 ? -36.519 -3.503 -5.588 1.00 91.94 223 GLY A N 1
ATOM 1755 C CA . GLY A 1 223 ? -35.551 -3.126 -6.614 1.00 91.94 223 GLY A CA 1
ATOM 1756 C C . GLY A 1 223 ? -34.116 -3.382 -6.164 1.00 91.94 223 GLY A C 1
ATOM 1757 O O . GLY A 1 223 ? -33.323 -3.913 -6.939 1.00 91.94 223 GLY A O 1
ATOM 1758 N N . ILE A 1 224 ? -33.809 -3.144 -4.888 1.00 93.44 224 ILE A N 1
ATOM 1759 C CA . ILE A 1 224 ? -32.505 -3.482 -4.300 1.00 93.44 224 ILE A CA 1
ATOM 1760 C C . ILE A 1 224 ? -32.274 -4.999 -4.351 1.00 93.44 224 ILE A C 1
ATOM 1762 O O . ILE A 1 224 ? -31.250 -5.454 -4.856 1.00 93.44 224 ILE A O 1
ATOM 1766 N N . ALA A 1 225 ? -33.255 -5.806 -3.946 1.00 94.62 225 ALA A N 1
ATOM 1767 C CA . ALA A 1 225 ? -33.181 -7.264 -4.033 1.00 94.62 225 ALA A CA 1
ATOM 1768 C C . ALA A 1 225 ? -32.972 -7.760 -5.473 1.00 94.62 225 ALA A C 1
ATOM 1770 O O . ALA A 1 225 ? -32.218 -8.704 -5.705 1.00 94.62 225 ALA A O 1
ATOM 1771 N N . LYS A 1 226 ? -33.581 -7.101 -6.466 1.00 93.12 226 LYS A N 1
ATOM 1772 C CA . LYS A 1 226 ? -33.327 -7.401 -7.882 1.00 93.12 226 LYS A CA 1
ATOM 1773 C C . LYS A 1 226 ? -31.884 -7.098 -8.286 1.00 93.12 226 LYS A C 1
ATOM 1775 O O . LYS A 1 226 ? -31.296 -7.896 -9.007 1.00 93.12 226 LYS A O 1
ATOM 1780 N N . LEU A 1 227 ? -31.310 -5.987 -7.821 1.00 85.00 227 LEU A N 1
ATOM 1781 C CA . LEU A 1 227 ? -29.926 -5.609 -8.128 1.00 85.00 227 LEU A CA 1
ATOM 1782 C C . LEU A 1 227 ? -28.896 -6.573 -7.531 1.00 85.00 227 LEU A C 1
ATOM 1784 O O . LEU A 1 227 ? -27.883 -6.835 -8.177 1.00 85.00 227 LEU A O 1
ATOM 1788 N N . PHE A 1 228 ? -29.131 -7.068 -6.314 1.00 85.62 228 PHE A N 1
ATOM 1789 C CA . PHE A 1 228 ? -28.149 -7.876 -5.582 1.00 85.62 228 PHE A CA 1
ATOM 1790 C C . PHE A 1 228 ? -28.370 -9.386 -5.699 1.00 85.62 228 PHE A C 1
ATOM 1792 O O . PHE A 1 228 ? -27.396 -10.131 -5.744 1.00 85.62 228 PHE A O 1
ATOM 1799 N N . TYR A 1 229 ? -29.622 -9.836 -5.802 1.00 86.06 229 TYR A N 1
ATOM 1800 C CA . TYR A 1 229 ? -29.976 -11.261 -5.848 1.00 86.06 229 TYR A CA 1
ATOM 1801 C C . TYR A 1 229 ? -30.605 -11.695 -7.176 1.00 86.06 229 TYR A C 1
ATOM 1803 O O . TYR A 1 229 ? -30.989 -12.854 -7.332 1.00 86.06 229 TYR A O 1
ATOM 1811 N N . GLY A 1 230 ? -30.817 -10.764 -8.112 1.00 85.88 230 GLY A N 1
ATOM 1812 C CA . GLY A 1 230 ? -31.538 -11.023 -9.362 1.00 85.88 230 GLY A CA 1
ATOM 1813 C C . GLY A 1 230 ? -33.044 -11.263 -9.187 1.00 85.88 230 GLY A C 1
ATOM 1814 O O . GLY A 1 230 ? -33.745 -11.466 -10.177 1.00 85.88 230 GLY A O 1
ATOM 1815 N N . LYS A 1 231 ? -33.571 -11.237 -7.952 1.00 92.12 231 LYS A N 1
ATOM 1816 C CA . LYS A 1 231 ? -34.965 -11.582 -7.624 1.00 92.12 231 LYS A CA 1
ATOM 1817 C C . LYS A 1 231 ? -35.579 -10.569 -6.661 1.00 92.12 231 LYS A C 1
ATOM 1819 O O . LYS A 1 231 ? -35.220 -10.526 -5.488 1.00 92.12 231 LYS A O 1
ATOM 1824 N N . SER A 1 232 ? -36.580 -9.819 -7.124 1.00 91.75 232 SER A N 1
ATOM 1825 C CA . SER A 1 232 ? -37.297 -8.836 -6.296 1.00 91.75 232 SER A CA 1
ATOM 1826 C C . SER A 1 232 ? -37.992 -9.443 -5.078 1.00 91.75 232 SER A C 1
ATOM 1828 O O . SER A 1 232 ? -38.097 -8.791 -4.047 1.00 91.75 232 SER A O 1
ATOM 1830 N N . SER A 1 233 ? -38.416 -10.707 -5.157 1.00 93.12 233 SER A N 1
ATOM 1831 C CA . SER A 1 233 ? -39.070 -11.415 -4.050 1.00 93.12 233 SER A CA 1
ATOM 1832 C C . SER A 1 233 ? -38.167 -11.648 -2.832 1.00 93.12 233 SER A C 1
ATOM 1834 O O . SER A 1 233 ? -38.675 -11.949 -1.755 1.00 93.12 233 SER A O 1
ATOM 1836 N N . GLN A 1 234 ? -36.846 -11.477 -2.964 1.00 93.19 234 GLN A N 1
ATOM 1837 C CA . GLN A 1 234 ? -35.898 -11.626 -1.855 1.00 93.19 234 GLN A CA 1
ATOM 1838 C C . GLN A 1 234 ? -35.776 -10.382 -0.961 1.00 93.19 234 GLN A C 1
ATOM 1840 O O . GLN A 1 234 ? -34.958 -10.364 -0.044 1.00 93.19 234 GLN A O 1
ATOM 1845 N N . TRP A 1 235 ? -36.609 -9.359 -1.171 1.00 94.31 235 TRP A N 1
ATOM 1846 C CA . TRP A 1 235 ? -36.610 -8.122 -0.384 1.00 94.31 235 TRP A CA 1
ATOM 1847 C C . TRP A 1 235 ? -36.716 -8.347 1.132 1.00 94.31 235 TRP A C 1
ATOM 1849 O O . TRP A 1 235 ? -36.134 -7.589 1.905 1.00 94.31 235 TRP A O 1
ATOM 1859 N N . ARG A 1 236 ? -37.396 -9.419 1.564 1.00 94.94 236 ARG A N 1
ATOM 1860 C CA . ARG A 1 236 ? -37.567 -9.767 2.986 1.00 94.94 236 ARG A CA 1
ATOM 1861 C C . ARG A 1 236 ? -36.242 -10.020 3.701 1.00 94.94 236 ARG A C 1
ATOM 1863 O O . ARG A 1 236 ? -36.128 -9.670 4.866 1.00 94.94 236 ARG A O 1
ATOM 1870 N N . ARG A 1 237 ? -35.237 -10.554 2.997 1.00 91.31 237 ARG A N 1
ATOM 1871 C CA . ARG A 1 237 ? -33.891 -10.798 3.548 1.00 91.31 237 ARG A CA 1
ATOM 1872 C C . ARG A 1 237 ? -33.213 -9.482 3.922 1.00 91.31 237 ARG A C 1
ATOM 1874 O O . ARG A 1 237 ? -32.612 -9.360 4.982 1.00 91.31 237 ARG A O 1
ATOM 1881 N N . ILE A 1 238 ? -33.371 -8.476 3.061 1.00 91.00 238 ILE A N 1
ATOM 1882 C CA . ILE A 1 238 ? -32.862 -7.125 3.304 1.00 91.00 238 ILE A CA 1
ATOM 1883 C C . ILE A 1 238 ? -33.650 -6.482 4.446 1.00 91.00 238 ILE A C 1
ATOM 1885 O O . ILE A 1 238 ? -33.048 -5.900 5.337 1.00 91.00 238 ILE A O 1
ATOM 1889 N N . HIS A 1 239 ? -34.981 -6.605 4.466 1.00 93.62 239 HIS A N 1
ATOM 1890 C CA . HIS A 1 239 ? -35.787 -6.064 5.568 1.00 93.62 239 HIS A CA 1
ATOM 1891 C C . HIS A 1 239 ? -35.382 -6.654 6.920 1.00 93.62 239 HIS A C 1
ATOM 1893 O O . HIS A 1 239 ? -35.164 -5.909 7.867 1.00 93.62 239 HIS A O 1
ATOM 1899 N N . GLU A 1 240 ? -35.222 -7.975 6.990 1.00 89.69 240 GLU A N 1
ATOM 1900 C CA . GLU A 1 240 ? -34.829 -8.696 8.200 1.00 89.69 240 GLU A CA 1
ATOM 1901 C C . GLU A 1 240 ? -33.480 -8.225 8.750 1.00 89.69 240 GLU A C 1
ATOM 1903 O O . GLU A 1 240 ? -33.380 -7.909 9.933 1.00 89.69 240 GLU A O 1
ATOM 1908 N N . ALA A 1 241 ? -32.482 -8.061 7.879 1.00 84.50 241 ALA A N 1
ATOM 1909 C CA . ALA A 1 241 ? -31.159 -7.560 8.251 1.00 84.50 241 ALA A CA 1
ATOM 1910 C C . ALA A 1 241 ? -31.132 -6.070 8.656 1.00 84.50 241 ALA A C 1
ATOM 1912 O O . ALA A 1 241 ? -30.101 -5.582 9.111 1.00 84.50 241 ALA A O 1
ATOM 1913 N N . ASN A 1 242 ? -32.235 -5.336 8.465 1.00 90.38 242 ASN A N 1
ATOM 1914 C CA . ASN A 1 242 ? -32.344 -3.902 8.750 1.00 90.38 242 ASN A CA 1
ATOM 1915 C C . ASN A 1 242 ? -33.601 -3.555 9.561 1.00 90.38 242 ASN A C 1
ATOM 1917 O O . ASN A 1 242 ? -34.067 -2.418 9.481 1.00 90.38 242 ASN A O 1
ATOM 1921 N N . ARG A 1 243 ? -34.180 -4.495 10.324 1.00 87.94 243 ARG A N 1
ATOM 1922 C CA . ARG A 1 243 ? -35.432 -4.250 11.071 1.00 87.94 243 ARG A CA 1
ATOM 1923 C C . ARG A 1 243 ? -35.340 -3.073 12.036 1.00 87.94 243 ARG A C 1
ATOM 1925 O O . ARG A 1 243 ? -36.321 -2.352 12.191 1.00 87.94 243 ARG A O 1
ATOM 1932 N N . ASP A 1 244 ? -34.158 -2.842 12.597 1.00 82.75 244 ASP A N 1
ATOM 1933 C CA . ASP A 1 244 ? -33.895 -1.713 13.493 1.00 82.75 244 ASP A CA 1
ATOM 1934 C C . ASP A 1 244 ? -33.986 -0.356 12.773 1.00 82.75 244 ASP A C 1
ATOM 1936 O O . ASP A 1 244 ? -34.296 0.662 13.386 1.00 82.75 244 ASP A O 1
ATOM 1940 N N . LEU A 1 245 ? -33.741 -0.333 11.458 1.00 81.06 245 LEU A N 1
ATOM 1941 C CA . LEU A 1 245 ? -33.749 0.871 10.620 1.00 81.06 245 LEU A CA 1
ATOM 1942 C C . LEU A 1 245 ? -35.042 1.030 9.813 1.00 81.06 245 LEU A C 1
ATOM 1944 O O . LEU A 1 245 ? -35.418 2.149 9.465 1.00 81.06 245 LEU A O 1
ATOM 1948 N N . ILE A 1 246 ? -35.711 -0.079 9.488 1.00 87.94 246 ILE A N 1
ATOM 1949 C CA . ILE A 1 246 ? -36.938 -0.115 8.690 1.00 87.94 246 ILE A CA 1
ATOM 1950 C C . ILE A 1 246 ? -38.018 -0.881 9.473 1.00 87.94 246 ILE A C 1
ATOM 1952 O O . ILE A 1 246 ? -38.260 -2.059 9.204 1.00 87.94 246 ILE A O 1
ATOM 1956 N N . PRO A 1 247 ? -38.719 -0.237 10.422 1.00 79.94 247 PRO A N 1
ATOM 1957 C CA . PRO A 1 247 ? -39.823 -0.882 11.134 1.00 79.94 247 PRO A CA 1
ATOM 1958 C C . PRO A 1 247 ? -40.979 -1.273 10.201 1.00 79.94 247 PRO A C 1
ATOM 1960 O O . PRO A 1 247 ? -41.584 -2.329 10.369 1.00 79.94 247 PRO A O 1
ATOM 1963 N N . ASN A 1 248 ? -41.253 -0.448 9.181 1.00 86.69 248 ASN A N 1
ATOM 1964 C CA . ASN A 1 248 ? -42.242 -0.718 8.139 1.00 86.69 248 ASN A CA 1
ATOM 1965 C C . ASN A 1 248 ? -41.541 -0.854 6.769 1.00 86.69 248 ASN A C 1
ATOM 1967 O O . ASN A 1 248 ? -40.976 0.135 6.300 1.00 86.69 248 ASN A O 1
ATOM 1971 N N . PRO A 1 249 ? -41.578 -2.031 6.113 1.00 86.00 249 PRO A N 1
ATOM 1972 C CA . PRO A 1 249 ? -40.871 -2.284 4.852 1.00 86.00 249 PRO A CA 1
ATOM 1973 C C . PRO A 1 249 ? -41.347 -1.433 3.668 1.00 86.00 249 PRO A C 1
ATOM 1975 O O . PRO A 1 249 ? -40.586 -1.260 2.714 1.00 86.00 249 PRO A O 1
ATOM 1978 N N . ASP A 1 250 ? -42.557 -0.875 3.739 1.00 83.88 250 ASP A N 1
ATOM 1979 C CA . ASP A 1 250 ? -43.095 0.028 2.716 1.00 83.88 250 ASP A CA 1
ATOM 1980 C C . ASP A 1 250 ? -42.602 1.476 2.896 1.00 83.88 250 ASP A C 1
ATOM 1982 O O . ASP A 1 250 ? -42.783 2.321 2.020 1.00 83.88 250 ASP A O 1
ATOM 1986 N N . VAL A 1 251 ? -41.939 1.775 4.019 1.00 83.19 251 VAL A N 1
ATOM 1987 C CA . VAL A 1 251 ? -41.420 3.105 4.351 1.00 83.19 251 VAL A CA 1
ATOM 1988 C C . VAL A 1 251 ? -39.898 3.092 4.262 1.00 83.19 251 VAL A C 1
ATOM 1990 O O . VAL A 1 251 ? -39.183 3.028 5.261 1.00 83.19 251 VAL A O 1
ATOM 1993 N N . ILE A 1 252 ? -39.396 3.187 3.031 1.00 88.44 252 ILE A N 1
ATOM 1994 C CA . ILE A 1 252 ? -37.970 3.338 2.737 1.00 88.44 252 ILE A CA 1
ATOM 1995 C C . ILE A 1 252 ? -37.690 4.728 2.154 1.00 88.44 252 ILE A C 1
ATOM 1997 O O . ILE A 1 252 ? -38.489 5.268 1.390 1.00 88.44 252 ILE A O 1
ATOM 2001 N N . ARG A 1 253 ? -36.542 5.325 2.495 1.00 85.75 253 ARG A N 1
ATOM 2002 C CA . ARG A 1 253 ? -36.152 6.663 2.022 1.00 85.75 253 ARG A CA 1
ATOM 2003 C C . ARG A 1 253 ? -34.876 6.602 1.196 1.00 85.75 253 ARG A C 1
ATOM 2005 O O . ARG A 1 253 ? -33.908 5.938 1.564 1.00 85.75 253 ARG A O 1
ATOM 2012 N N . LYS A 1 254 ? -34.852 7.354 0.094 1.00 84.06 254 LYS A N 1
ATOM 2013 C CA . LYS A 1 254 ? -33.636 7.578 -0.696 1.00 84.06 254 LYS A CA 1
ATOM 2014 C C . LYS A 1 254 ? -32.526 8.132 0.203 1.00 84.06 254 LYS A C 1
ATOM 2016 O O . LYS A 1 254 ? -32.779 8.990 1.044 1.00 84.06 254 LYS A O 1
ATOM 2021 N N . GLY A 1 255 ? -31.310 7.630 0.026 1.00 75.94 255 GLY A N 1
ATOM 2022 C CA . GLY A 1 255 ? -30.152 7.988 0.838 1.00 75.94 255 GLY A CA 1
ATOM 2023 C C . GLY A 1 255 ? -29.964 7.146 2.103 1.00 75.94 255 GLY A C 1
ATOM 2024 O O . GLY A 1 255 ? -28.881 7.228 2.679 1.00 75.94 255 GLY A O 1
ATOM 2025 N N . MET A 1 256 ? -30.943 6.321 2.512 1.00 86.38 256 MET A N 1
ATOM 2026 C CA . MET A 1 256 ? -30.770 5.371 3.621 1.00 86.38 256 MET A CA 1
ATOM 2027 C C . MET A 1 256 ? -29.679 4.349 3.305 1.00 86.38 256 MET A C 1
ATOM 2029 O O . MET A 1 256 ? -29.590 3.862 2.180 1.00 86.38 256 MET A O 1
ATOM 2033 N N . THR A 1 257 ? -28.888 3.998 4.311 1.00 88.88 257 THR A N 1
ATOM 2034 C CA . THR A 1 257 ? -27.827 2.995 4.212 1.00 88.88 257 THR A CA 1
ATOM 2035 C C . THR A 1 257 ? -28.323 1.679 4.794 1.00 88.88 257 THR A C 1
ATOM 2037 O O . THR A 1 257 ? -28.702 1.637 5.960 1.00 88.88 257 THR A O 1
ATOM 2040 N N . LEU A 1 258 ? -28.329 0.624 3.982 1.00 89.12 258 LEU A N 1
ATOM 2041 C CA . LEU A 1 258 ? -28.854 -0.693 4.325 1.00 89.12 258 LEU A CA 1
ATOM 2042 C C . LEU A 1 258 ? -27.771 -1.758 4.259 1.00 89.12 258 LEU A C 1
ATOM 2044 O O . LEU A 1 258 ? -26.939 -1.766 3.352 1.00 89.12 258 LEU A O 1
ATOM 2048 N N . THR A 1 259 ? -27.860 -2.710 5.171 1.00 88.25 259 THR A N 1
ATOM 2049 C CA . THR A 1 259 ? -27.168 -3.989 5.106 1.00 88.25 259 THR A CA 1
ATOM 2050 C C . THR A 1 259 ? -27.845 -4.910 4.092 1.00 88.25 259 THR A C 1
ATOM 2052 O O . THR A 1 259 ? -29.036 -5.187 4.171 1.00 88.25 259 THR A O 1
ATOM 2055 N N . ILE A 1 260 ? -27.086 -5.432 3.143 1.00 88.50 260 ILE A N 1
ATOM 2056 C CA . ILE A 1 260 ? -27.501 -6.424 2.161 1.00 88.50 260 ILE A CA 1
ATOM 2057 C C . ILE A 1 260 ? -26.817 -7.742 2.558 1.00 88.50 260 ILE A C 1
ATOM 2059 O O . ILE A 1 260 ? -25.599 -7.859 2.388 1.00 88.50 260 ILE A O 1
ATOM 2063 N N . PRO A 1 261 ? -27.552 -8.712 3.131 1.00 83.69 261 PRO A N 1
ATOM 2064 C CA . PRO A 1 261 ? -26.990 -10.029 3.434 1.00 83.69 261 PRO A CA 1
ATOM 2065 C C . PRO A 1 261 ? -26.628 -10.771 2.136 1.00 83.69 261 PRO A C 1
ATOM 2067 O O . PRO A 1 261 ? -27.177 -10.448 1.083 1.00 83.69 261 PRO A O 1
ATOM 2070 N N . ASP A 1 262 ? -25.722 -11.747 2.182 1.00 77.31 262 ASP A N 1
ATOM 2071 C CA . ASP A 1 262 ? -25.454 -12.643 1.039 1.00 77.31 262 ASP A CA 1
ATOM 2072 C C . ASP A 1 262 ? -26.678 -13.508 0.707 1.00 77.31 262 ASP A C 1
ATOM 2074 O O . ASP A 1 262 ? -27.361 -13.929 1.662 1.00 77.31 262 ASP A O 1
#